Protein AF-A0A528A1R3-F1 (afdb_monomer_lite)

Radius of gyration: 22.4 Å; chains: 1; bounding box: 66×41×66 Å

Foldseek 3Di:
DDDPVNVVVVVVVVVVVVVVVLVVLVVVLVVLLVVLVVLLVVQVVCVVPPDPVVNVVSLVVLVVSLLVLLLSLLVLLVVLLVLLLVVVVVLDPDPDSVRVLVVLQVCVVPVDPPPPPRPDDDDPSNVVSVVSNVSSVVSSVSSCCSSVVRDPDPVLSVLSVVLSVLSVVLSVCVVVDRNSSVSNVVSNVSSVVCSVPSRVDPPPPVVVPPPPDDD

pLDDT: mean 75.25, std 15.98, range [37.97, 95.19]

Sequence (215 aa):
VISVPETVVFTGLAYLYMCLVFYLFFAGLILLYTVVHDLWRIGDGLKKLPHVDHQQELNEAGLTVMRGVFRCTVLGVLVAIWMKVQSSYLASSGENIVAWLVGDMSSMFQGRDDVSTGFHYRMPTHYSSLLIVISTCFVFLYGSIRLGVGGRFPAPLWKMSAVVALLVVSYLLIDAFAGFSTLLAISVLVALYGLFDPGLGRWRASELGNNQSVS

Structure (mmCIF, N/CA/C/O backbone):
data_AF-A0A528A1R3-F1
#
_entry.id   AF-A0A528A1R3-F1
#
loop_
_atom_site.group_PDB
_atom_site.id
_atom_site.type_symbol
_atom_site.label_atom_id
_atom_site.label_alt_id
_atom_site.label_comp_id
_atom_site.label_asym_id
_atom_site.label_entity_id
_atom_site.label_seq_id
_atom_site.pdbx_PDB_ins_code
_atom_site.Cartn_x
_atom_site.Cartn_y
_atom_site.Cartn_z
_atom_site.occupancy
_atom_site.B_iso_or_equiv
_atom_site.auth_seq_id
_atom_site.auth_comp_id
_atom_site.auth_asym_id
_atom_site.auth_atom_id
_atom_site.pdbx_PDB_model_num
ATOM 1 N N . VAL A 1 1 ? 12.275 4.127 -37.574 1.00 58.44 1 VAL A N 1
ATOM 2 C CA . VAL A 1 1 ? 13.007 5.259 -36.960 1.00 58.44 1 VAL A CA 1
ATOM 3 C C . VAL A 1 1 ? 11.945 6.237 -36.488 1.00 58.44 1 VAL A C 1
ATOM 5 O O . VAL A 1 1 ? 11.191 6.692 -37.334 1.00 58.44 1 VAL A O 1
ATOM 8 N N . ILE A 1 2 ? 11.773 6.429 -35.179 1.00 66.94 2 ILE A N 1
ATOM 9 C CA . ILE A 1 2 ? 10.756 7.350 -34.636 1.00 66.94 2 ILE A CA 1
ATOM 10 C C . ILE A 1 2 ? 11.294 8.772 -34.791 1.00 66.94 2 ILE A C 1
ATOM 12 O O . ILE A 1 2 ? 12.482 9.001 -34.550 1.00 66.94 2 ILE A O 1
ATOM 16 N N . SER A 1 3 ? 10.461 9.715 -35.226 1.00 84.50 3 SER A N 1
ATOM 17 C CA . SER A 1 3 ? 10.901 11.103 -35.344 1.00 84.50 3 SER A CA 1
ATOM 18 C C . SER A 1 3 ? 11.115 11.725 -33.954 1.00 84.50 3 SER A C 1
ATOM 20 O O . SER A 1 3 ? 10.454 11.382 -32.969 1.00 84.50 3 SER A O 1
ATOM 22 N N . VAL A 1 4 ? 12.068 12.654 -33.852 1.00 83.44 4 VAL A N 1
ATOM 23 C CA . VAL A 1 4 ? 12.351 13.392 -32.608 1.00 83.44 4 VAL A CA 1
ATOM 24 C C . VAL A 1 4 ? 11.081 14.008 -31.984 1.00 83.44 4 VAL A C 1
ATOM 26 O O . VAL A 1 4 ? 10.881 13.808 -30.785 1.00 83.44 4 VAL A O 1
ATOM 29 N N . PRO A 1 5 ? 10.179 14.681 -32.734 1.00 82.44 5 PRO A N 1
ATOM 30 C CA . PRO A 1 5 ? 8.955 15.235 -32.148 1.00 82.44 5 PRO A CA 1
ATOM 31 C C . PRO A 1 5 ? 7.981 14.171 -31.622 1.00 82.44 5 PRO A C 1
ATOM 33 O O . PRO A 1 5 ? 7.397 14.368 -30.559 1.00 82.44 5 PRO A O 1
ATOM 36 N N . GLU A 1 6 ? 7.839 13.023 -32.290 1.00 83.31 6 GLU A N 1
ATOM 37 C CA . GLU A 1 6 ? 6.987 11.926 -31.800 1.00 83.31 6 GLU A CA 1
ATOM 38 C C . GLU A 1 6 ? 7.496 11.364 -30.467 1.00 83.31 6 GLU A C 1
ATOM 40 O O . GLU A 1 6 ? 6.709 11.097 -29.559 1.00 83.31 6 GLU A O 1
ATOM 45 N N . THR A 1 7 ? 8.818 11.256 -30.310 1.00 84.81 7 THR A N 1
ATOM 46 C CA . THR A 1 7 ? 9.441 10.793 -29.059 1.00 84.81 7 THR A CA 1
ATOM 47 C C . THR A 1 7 ? 9.185 11.770 -27.907 1.00 84.81 7 THR A C 1
ATOM 49 O O . THR A 1 7 ? 8.892 11.348 -26.786 1.00 84.81 7 THR A O 1
ATOM 52 N N . VAL A 1 8 ? 9.240 13.079 -28.174 1.00 87.81 8 VAL A N 1
ATOM 53 C CA . VAL A 1 8 ? 8.950 14.127 -27.178 1.00 87.81 8 VAL A CA 1
ATOM 54 C C . VAL A 1 8 ? 7.487 14.080 -26.738 1.00 87.81 8 VAL A C 1
ATOM 56 O O . VAL A 1 8 ? 7.203 14.110 -25.543 1.00 87.81 8 VAL A O 1
ATOM 59 N N . VAL A 1 9 ? 6.550 13.961 -27.682 1.00 90.81 9 VAL A N 1
ATOM 60 C CA . VAL A 1 9 ? 5.117 13.886 -27.357 1.00 90.81 9 VAL A CA 1
ATOM 61 C C . VAL A 1 9 ? 4.805 12.616 -26.566 1.00 90.81 9 VAL A C 1
ATOM 63 O O . VAL A 1 9 ? 4.118 12.681 -25.547 1.00 90.81 9 VAL A O 1
ATOM 66 N N . PHE A 1 10 ? 5.347 11.471 -26.984 1.00 88.06 10 PHE A N 1
ATOM 67 C CA . PHE A 1 10 ? 5.128 10.194 -26.306 1.00 88.06 10 PHE A CA 1
ATOM 68 C C . PHE A 1 10 ? 5.657 10.202 -24.865 1.00 88.06 10 PHE A C 1
ATOM 70 O O . PHE A 1 10 ? 4.937 9.844 -23.932 1.00 88.06 10 PHE A O 1
ATOM 77 N N . THR A 1 11 ? 6.896 10.660 -24.663 1.00 87.50 11 THR A N 1
ATOM 78 C CA . THR A 1 11 ? 7.493 10.766 -23.321 1.00 87.50 11 THR A CA 1
ATOM 79 C C . THR A 1 11 ? 6.749 11.779 -22.452 1.00 87.50 11 THR A C 1
ATOM 81 O O . THR A 1 11 ? 6.455 11.483 -21.295 1.00 87.50 11 THR A O 1
ATOM 84 N N . GLY A 1 12 ? 6.357 12.931 -23.008 1.00 88.31 12 GLY A N 1
ATOM 85 C CA . GLY A 1 12 ? 5.548 13.931 -22.309 1.00 88.31 12 GLY A CA 1
ATOM 86 C C . GLY A 1 12 ? 4.210 13.374 -21.816 1.00 88.31 12 GLY A C 1
ATOM 87 O O . GLY A 1 12 ? 3.872 13.533 -20.642 1.00 88.31 12 GLY A O 1
ATOM 88 N N . LEU A 1 13 ? 3.477 12.654 -22.671 1.00 90.00 13 LEU A N 1
ATOM 89 C CA . LEU A 1 13 ? 2.221 12.000 -22.292 1.00 90.00 13 LEU A CA 1
ATOM 90 C C . LEU A 1 13 ? 2.425 10.927 -21.217 1.00 90.00 13 LEU A C 1
ATOM 92 O O . LEU A 1 13 ? 1.637 10.857 -20.273 1.00 90.00 13 LEU A O 1
ATOM 96 N N . ALA A 1 14 ? 3.496 10.135 -21.310 1.00 86.50 14 ALA A N 1
ATOM 97 C CA . ALA A 1 14 ? 3.824 9.136 -20.298 1.00 86.50 14 ALA A CA 1
ATOM 98 C C . ALA A 1 14 ? 4.082 9.779 -18.923 1.00 86.50 14 ALA A C 1
ATOM 100 O O . ALA A 1 14 ? 3.536 9.322 -17.918 1.00 86.50 14 ALA A O 1
ATOM 101 N N . TYR A 1 15 ? 4.850 10.872 -18.862 1.00 86.38 15 TYR A N 1
ATOM 102 C CA . TYR A 1 15 ? 5.105 11.578 -17.602 1.00 86.38 15 TYR A CA 1
ATOM 103 C C . TYR A 1 15 ? 3.864 12.283 -17.045 1.00 86.38 15 TYR A C 1
ATOM 105 O O . TYR A 1 15 ? 3.657 12.256 -15.832 1.00 86.38 15 TYR A O 1
ATOM 113 N N . LEU A 1 16 ? 3.015 12.871 -17.896 1.00 89.75 16 LEU A N 1
ATOM 114 C CA . LEU A 1 16 ? 1.743 13.461 -17.464 1.00 89.75 16 LEU A CA 1
ATOM 115 C C . LEU A 1 16 ? 0.804 12.410 -16.871 1.00 89.75 16 LEU A C 1
ATOM 117 O O . LEU A 1 16 ? 0.226 12.637 -15.808 1.00 89.75 16 LEU A O 1
ATOM 121 N N . TYR A 1 17 ? 0.698 11.248 -17.519 1.00 89.00 17 TYR A N 1
ATOM 122 C CA . TYR A 1 17 ? -0.065 10.117 -17.001 1.00 89.00 17 TYR A CA 1
ATOM 123 C C . TYR A 1 17 ? 0.456 9.678 -15.628 1.00 89.00 17 TYR A C 1
ATOM 125 O O . TYR A 1 17 ? -0.322 9.587 -14.679 1.00 89.00 17 TYR A O 1
ATOM 133 N N . MET A 1 18 ? 1.771 9.480 -15.490 1.00 86.88 18 MET A N 1
ATOM 134 C CA . MET A 1 18 ? 2.373 9.113 -14.205 1.00 86.88 18 MET A CA 1
ATOM 135 C C . MET A 1 18 ? 2.083 10.171 -13.137 1.00 86.88 18 MET A C 1
ATOM 137 O O . MET A 1 18 ? 1.627 9.826 -12.051 1.00 86.88 18 MET A O 1
ATOM 141 N N . CYS A 1 19 ? 2.271 11.455 -13.451 1.00 88.06 19 CYS A N 1
ATOM 142 C CA . CYS A 1 19 ? 1.993 12.562 -12.537 1.00 88.06 19 CYS A CA 1
ATOM 143 C C . CYS A 1 19 ? 0.539 12.548 -12.039 1.00 88.06 19 CYS A C 1
ATOM 145 O O . CYS A 1 19 ? 0.297 12.622 -10.834 1.00 88.06 19 CYS A O 1
ATOM 147 N N . LEU A 1 20 ? -0.424 12.376 -12.947 1.00 91.56 20 LEU A N 1
ATOM 148 C CA . LEU A 1 20 ? -1.845 12.305 -12.612 1.00 91.56 20 LEU A CA 1
ATOM 149 C C . LEU A 1 20 ? -2.159 11.096 -11.722 1.00 91.56 20 LEU A C 1
ATOM 151 O O . LEU A 1 20 ? -2.865 11.237 -10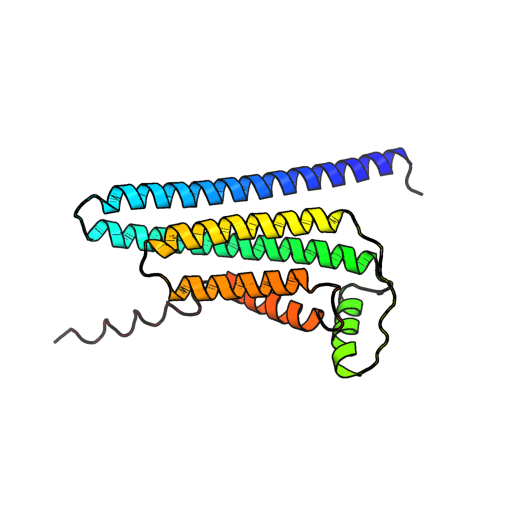.725 1.00 91.56 20 LEU A O 1
ATOM 155 N N . VAL A 1 21 ? -1.613 9.920 -12.039 1.00 89.94 21 VAL A N 1
ATOM 156 C CA . VAL A 1 21 ? -1.810 8.703 -11.236 1.00 89.94 21 VAL A CA 1
ATOM 157 C C . VAL A 1 21 ? -1.230 8.870 -9.831 1.00 89.94 21 VAL A C 1
ATOM 159 O O . VAL A 1 21 ? -1.913 8.565 -8.854 1.00 89.94 21 VAL A O 1
ATOM 162 N N . PHE A 1 22 ? -0.012 9.404 -9.706 1.00 87.88 22 PHE A N 1
ATOM 163 C CA . PHE A 1 22 ? 0.588 9.710 -8.406 1.00 87.88 22 PHE A CA 1
ATOM 164 C C . PHE A 1 22 ? -0.255 10.714 -7.620 1.00 87.88 22 PHE A C 1
ATOM 166 O O . PHE A 1 22 ? -0.505 10.507 -6.434 1.00 87.88 22 PHE A O 1
ATOM 173 N N . TYR A 1 23 ? -0.737 11.773 -8.270 1.00 91.12 23 TYR A N 1
ATOM 174 C CA . TYR A 1 23 ? -1.607 12.757 -7.637 1.00 91.12 23 TYR A CA 1
ATOM 175 C C . TYR A 1 23 ? -2.891 12.118 -7.093 1.00 91.12 23 TYR A C 1
ATOM 177 O O . TYR A 1 23 ? -3.203 12.291 -5.916 1.00 91.12 23 TYR A O 1
ATOM 185 N N . LEU A 1 24 ? -3.603 11.334 -7.911 1.00 92.94 24 LEU A N 1
ATOM 186 C CA . LEU A 1 24 ? -4.821 10.635 -7.486 1.00 92.94 24 LEU A CA 1
ATOM 187 C C . LEU A 1 24 ? -4.547 9.652 -6.346 1.00 92.94 24 LEU A C 1
ATOM 189 O O . LEU A 1 24 ? -5.346 9.547 -5.417 1.00 92.94 24 LEU A O 1
ATOM 193 N N . PHE A 1 25 ? -3.407 8.966 -6.390 1.00 92.19 25 PHE A N 1
ATOM 194 C CA . PHE A 1 25 ? -2.984 8.062 -5.332 1.00 92.19 25 PHE A CA 1
ATOM 195 C C . PHE A 1 25 ? -2.802 8.795 -3.995 1.00 92.19 25 PHE A C 1
ATOM 197 O O . PHE A 1 25 ? -3.400 8.409 -2.990 1.00 92.19 25 PHE A O 1
ATOM 204 N N . PHE A 1 26 ? -2.038 9.892 -3.980 1.00 91.81 26 PHE A N 1
ATOM 205 C CA . PHE A 1 26 ? -1.844 10.699 -2.773 1.00 91.81 26 PHE A CA 1
ATOM 206 C C . PHE A 1 26 ? -3.135 11.370 -2.300 1.00 91.81 26 PHE A C 1
ATOM 208 O O . PHE A 1 26 ? -3.400 11.388 -1.099 1.00 91.81 26 PHE A O 1
ATOM 215 N N . ALA A 1 27 ? -3.972 11.864 -3.214 1.00 95.19 27 ALA A N 1
ATOM 216 C CA . ALA A 1 27 ? -5.290 12.393 -2.878 1.00 95.19 27 ALA A CA 1
ATOM 217 C C . ALA A 1 27 ? -6.165 11.325 -2.197 1.00 95.19 27 ALA A C 1
ATOM 219 O O . ALA A 1 27 ? -6.796 11.603 -1.177 1.00 95.19 27 ALA A O 1
ATOM 220 N N . GLY A 1 28 ? -6.137 10.084 -2.694 1.00 93.38 28 GLY A N 1
ATOM 221 C CA . GLY A 1 28 ? -6.807 8.942 -2.071 1.00 93.38 28 GLY A CA 1
ATOM 222 C C . GLY A 1 28 ? -6.282 8.632 -0.666 1.00 93.38 28 GLY A C 1
ATOM 223 O O . GLY A 1 28 ? -7.076 8.411 0.248 1.00 93.38 28 GLY A O 1
ATOM 224 N N . LEU A 1 29 ? -4.962 8.688 -0.455 1.00 92.88 29 LEU A N 1
ATOM 225 C CA . LEU A 1 29 ? -4.359 8.518 0.873 1.00 92.88 29 LEU A CA 1
ATOM 226 C C . LEU A 1 29 ? -4.763 9.629 1.852 1.00 92.88 29 LEU A C 1
ATOM 228 O O . LEU A 1 29 ? -5.045 9.342 3.015 1.00 92.88 29 LEU A O 1
ATOM 232 N N . ILE A 1 30 ? -4.827 10.881 1.393 1.00 93.81 30 ILE A N 1
ATOM 233 C CA . ILE A 1 30 ? -5.277 12.025 2.203 1.00 93.81 30 ILE A CA 1
ATOM 234 C C . ILE A 1 30 ? -6.757 11.876 2.571 1.00 93.81 30 ILE A C 1
ATOM 236 O O . ILE A 1 30 ? -7.132 12.119 3.721 1.00 93.81 30 ILE A O 1
ATOM 240 N N . LEU A 1 31 ? -7.595 11.438 1.628 1.00 93.75 31 LEU A N 1
ATOM 241 C CA . LEU A 1 31 ? -9.005 11.149 1.884 1.00 93.75 31 LEU A CA 1
ATOM 242 C C . LEU A 1 31 ? -9.137 10.057 2.948 1.00 93.75 31 LEU A C 1
ATOM 244 O O . LEU A 1 31 ? -9.856 10.232 3.927 1.00 93.75 31 LEU A O 1
ATOM 248 N N . LEU A 1 32 ? -8.390 8.964 2.801 1.00 92.94 32 LEU A N 1
ATOM 249 C CA . LEU A 1 32 ? -8.397 7.849 3.742 1.00 92.94 32 LEU A CA 1
ATOM 250 C C . LEU A 1 32 ? -7.933 8.269 5.146 1.00 92.94 32 LEU A C 1
ATOM 252 O O . LEU A 1 32 ? -8.570 7.918 6.138 1.00 92.94 32 LEU A O 1
ATOM 256 N N . TYR A 1 33 ? -6.868 9.072 5.229 1.00 93.00 33 TYR A N 1
ATOM 257 C CA . TYR A 1 33 ? -6.414 9.685 6.478 1.00 93.00 33 TYR A CA 1
ATOM 258 C C . TYR A 1 33 ? -7.508 10.549 7.113 1.00 93.00 33 TYR A C 1
ATOM 260 O O . TYR A 1 33 ? -7.763 10.436 8.310 1.00 93.00 33 TYR A O 1
ATOM 268 N N . THR A 1 34 ? -8.180 11.379 6.313 1.00 93.50 34 THR A N 1
ATOM 269 C CA . THR A 1 34 ? -9.259 12.259 6.782 1.00 93.50 34 THR A CA 1
ATOM 270 C C . THR A 1 34 ? -10.432 11.455 7.331 1.00 93.50 34 THR A C 1
ATOM 272 O O . THR A 1 34 ? -10.906 11.760 8.419 1.00 93.50 34 THR A O 1
ATOM 275 N N . VAL A 1 35 ? -10.854 10.390 6.642 1.00 92.25 35 VAL A N 1
ATOM 276 C CA . VAL A 1 35 ? -11.934 9.498 7.102 1.00 92.25 35 VAL A CA 1
ATOM 277 C C . VAL A 1 35 ? -11.578 8.843 8.436 1.00 92.25 35 VAL A C 1
ATOM 279 O O . VAL A 1 35 ? -12.383 8.841 9.364 1.00 92.25 35 VAL A O 1
ATOM 282 N N . VAL A 1 36 ? -10.357 8.317 8.563 1.00 90.75 36 VAL A N 1
ATOM 283 C CA . VAL A 1 36 ? -9.865 7.725 9.816 1.00 90.75 36 VAL A CA 1
ATOM 284 C C . VAL A 1 36 ? -9.835 8.762 10.940 1.00 90.75 36 VAL A C 1
ATOM 286 O O . VAL A 1 36 ? -10.254 8.475 12.062 1.00 90.75 36 VAL A O 1
ATOM 289 N N . HIS A 1 37 ? -9.335 9.962 10.648 1.00 91.25 37 HIS A N 1
ATOM 290 C CA . HIS A 1 37 ? -9.249 11.056 11.606 1.00 91.25 37 HIS A CA 1
ATOM 291 C C . HIS A 1 37 ? -10.637 11.506 12.079 1.00 91.25 37 HIS A C 1
ATOM 293 O O . HIS A 1 37 ? -10.841 11.715 13.275 1.00 91.25 37 HIS A O 1
ATOM 299 N N . ASP A 1 38 ? -11.588 11.657 11.159 1.00 90.69 38 ASP A N 1
ATOM 300 C CA . ASP A 1 38 ? -12.954 12.071 11.469 1.00 90.69 38 ASP A CA 1
ATOM 301 C C . ASP A 1 38 ? -13.679 11.020 12.317 1.00 90.69 38 ASP A C 1
ATOM 303 O O . ASP A 1 38 ? -14.214 11.341 13.378 1.00 90.69 38 ASP A O 1
ATOM 307 N N . LEU A 1 39 ? -13.572 9.740 11.947 1.00 86.81 39 LEU A N 1
ATOM 308 C CA . LEU A 1 39 ? -14.160 8.643 12.718 1.00 86.81 39 LEU A CA 1
ATOM 309 C C . LEU A 1 39 ? -13.568 8.546 14.132 1.00 86.81 39 LEU A C 1
ATOM 311 O O . LEU A 1 39 ? -14.294 8.331 15.103 1.00 86.81 39 LEU A O 1
ATOM 315 N N . TRP A 1 40 ? -12.258 8.762 14.272 1.00 87.31 40 TRP A N 1
ATOM 316 C CA . TRP A 1 40 ? -11.617 8.849 15.583 1.00 87.31 40 TRP A CA 1
ATOM 317 C C . TRP A 1 40 ? -12.136 10.039 16.404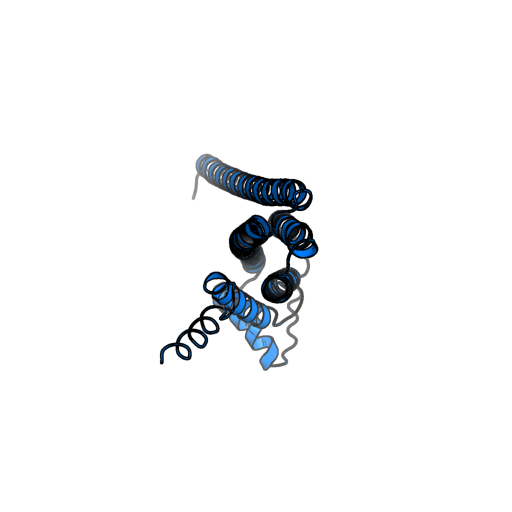 1.00 87.31 40 TRP A C 1
ATOM 319 O O . TRP A 1 40 ? -12.433 9.880 17.588 1.00 87.31 40 TRP A O 1
ATOM 329 N N . ARG A 1 41 ? -12.294 11.216 15.784 1.00 87.62 41 ARG A N 1
ATOM 330 C CA . ARG A 1 41 ? -12.806 12.427 16.445 1.00 87.62 41 ARG A CA 1
ATOM 331 C C . ARG A 1 41 ? -14.251 12.259 16.919 1.00 87.62 41 ARG A C 1
ATOM 333 O O . ARG A 1 41 ? -14.570 12.663 18.037 1.00 87.62 41 ARG A O 1
ATOM 340 N N . ILE A 1 42 ? -15.105 11.647 16.100 1.00 85.56 42 ILE A N 1
ATOM 341 C CA . ILE A 1 42 ? -16.488 11.302 16.457 1.00 85.56 42 ILE A CA 1
ATOM 342 C C . ILE A 1 42 ? -16.492 10.323 17.639 1.00 85.56 42 ILE A C 1
ATOM 344 O O . ILE A 1 42 ? -17.202 10.539 18.623 1.00 85.56 42 ILE A O 1
ATOM 348 N N . GLY A 1 43 ? -15.635 9.298 17.591 1.00 81.19 43 GLY A N 1
ATOM 349 C CA . GLY A 1 43 ? -15.482 8.333 18.678 1.00 81.19 43 GLY A CA 1
ATOM 350 C C . GLY A 1 43 ? -15.029 8.954 20.004 1.00 81.19 43 GLY A C 1
ATOM 351 O O . GLY A 1 43 ? -15.551 8.584 21.055 1.00 81.19 43 GLY A O 1
ATOM 352 N N . ASP A 1 44 ? -14.107 9.921 19.982 1.00 81.69 44 ASP A N 1
ATOM 353 C CA . ASP A 1 44 ? -13.685 10.651 21.190 1.00 81.69 44 ASP A CA 1
ATOM 354 C C . ASP A 1 44 ? -14.819 11.495 21.791 1.00 81.69 44 ASP A C 1
ATOM 356 O O . ASP A 1 44 ? -14.979 11.555 23.011 1.00 81.69 44 ASP A O 1
ATOM 360 N N . GLY A 1 45 ? -15.639 12.119 20.939 1.00 79.88 45 GLY A N 1
ATOM 361 C CA . GLY A 1 45 ? -16.821 12.867 21.370 1.00 79.88 45 GLY A CA 1
ATOM 362 C C . GLY A 1 45 ? -17.862 11.979 22.055 1.00 79.88 45 GLY A C 1
ATOM 363 O O . GLY A 1 45 ? -18.393 12.348 23.101 1.00 79.88 45 GLY A O 1
ATOM 364 N N . LEU A 1 46 ? -18.104 10.786 21.506 1.00 75.25 46 LEU A N 1
ATOM 365 C CA . LEU A 1 46 ? -19.094 9.831 22.015 1.00 75.25 46 LEU A CA 1
ATOM 366 C C . LEU A 1 46 ? -18.651 9.110 23.291 1.00 75.25 46 LEU A C 1
ATOM 368 O O . LEU A 1 46 ? -19.486 8.859 24.152 1.00 75.25 46 LEU A O 1
ATOM 372 N N . LYS A 1 47 ? -17.347 8.864 23.484 1.00 70.81 47 LYS A N 1
ATOM 373 C CA . LYS A 1 47 ? -16.810 8.299 24.741 1.00 70.81 47 LYS A CA 1
ATOM 374 C C . LYS A 1 47 ? -17.089 9.152 25.980 1.00 70.81 47 LYS A C 1
ATOM 376 O O . LYS A 1 47 ? -17.032 8.642 27.094 1.00 70.81 47 LYS A O 1
ATOM 381 N N . LYS A 1 48 ? -17.365 10.445 25.801 1.00 71.88 48 LYS A N 1
ATOM 382 C CA . LYS A 1 48 ? -17.718 11.365 26.893 1.00 71.88 48 LYS A CA 1
ATOM 383 C C . LYS A 1 48 ? -19.189 11.239 27.304 1.00 71.88 48 LYS A C 1
ATOM 385 O O . LYS A 1 48 ? -19.569 11.816 28.320 1.00 71.88 48 LYS A O 1
ATOM 390 N N . LEU A 1 49 ? -20.003 10.498 26.546 1.00 68.25 49 LEU A N 1
ATOM 391 C CA . LEU A 1 49 ? -21.428 10.305 26.797 1.00 68.25 49 LEU A CA 1
ATOM 392 C C . LEU A 1 49 ? -21.700 8.894 27.373 1.00 68.25 49 LEU A C 1
ATOM 394 O O . LEU A 1 49 ? -21.117 7.928 26.887 1.00 68.25 49 LEU A O 1
ATOM 398 N N . PRO A 1 50 ? -22.590 8.713 28.371 1.00 58.66 50 PRO A N 1
ATOM 399 C CA . PRO A 1 50 ? -22.720 7.446 29.112 1.00 58.66 50 PRO A CA 1
ATOM 400 C C . PRO A 1 50 ? -23.452 6.298 28.384 1.00 58.66 50 PRO A C 1
ATOM 402 O O . PRO A 1 50 ? -23.877 5.343 29.036 1.00 58.66 50 PRO A O 1
ATOM 405 N N . HIS A 1 51 ? -23.678 6.371 27.068 1.00 60.44 51 HIS A N 1
ATOM 406 C CA . HIS A 1 51 ? -24.520 5.400 26.358 1.00 60.44 51 HIS A CA 1
ATOM 407 C C . HIS A 1 51 ? -23.721 4.270 25.699 1.00 60.44 51 HIS A C 1
ATOM 409 O O . HIS A 1 51 ? -22.975 4.467 24.744 1.00 60.44 51 HIS A O 1
ATOM 415 N N . VAL A 1 52 ? -23.939 3.060 26.224 1.00 63.25 52 VAL A N 1
ATOM 416 C CA . VAL A 1 52 ? -23.234 1.814 25.885 1.00 63.25 52 VAL A CA 1
ATOM 417 C C . VAL A 1 52 ? -23.516 1.334 24.451 1.00 63.25 52 VAL A C 1
ATOM 419 O O . VAL A 1 52 ? -22.635 0.728 23.846 1.00 63.25 52 VAL A O 1
ATOM 422 N N . ASP A 1 53 ? -24.677 1.661 23.872 1.00 67.62 53 ASP A N 1
ATOM 423 C CA . ASP A 1 53 ? -25.076 1.172 22.538 1.00 67.62 53 ASP A CA 1
ATOM 424 C C . ASP A 1 53 ? -24.260 1.788 21.389 1.00 67.62 53 ASP A C 1
ATOM 426 O O . ASP A 1 53 ? -23.831 1.094 20.469 1.00 67.62 53 ASP A O 1
ATOM 430 N N . HIS A 1 54 ? -23.948 3.087 21.455 1.00 70.88 54 HIS A N 1
ATOM 431 C CA . HIS A 1 54 ? -23.238 3.771 20.362 1.00 70.88 54 HIS A CA 1
ATOM 432 C C . HIS A 1 54 ? -21.778 3.317 20.231 1.00 70.88 54 HIS A C 1
ATOM 434 O O . HIS A 1 54 ? -21.164 3.440 19.171 1.00 70.88 54 HIS A O 1
ATOM 440 N N . GLN A 1 55 ? -21.200 2.764 21.298 1.00 72.44 55 GLN A N 1
ATOM 441 C CA . GLN A 1 55 ? -19.810 2.331 21.287 1.00 72.44 55 GLN A CA 1
ATOM 442 C C . GLN A 1 55 ? -19.604 1.058 20.457 1.00 72.44 55 GLN A C 1
ATOM 444 O O . GLN A 1 55 ? -18.527 0.889 19.885 1.00 72.44 55 GLN A O 1
ATOM 449 N N . GLN A 1 56 ? -20.610 0.181 20.354 1.00 74.31 56 GLN A N 1
ATOM 450 C CA . GLN A 1 56 ? -20.519 -1.024 19.529 1.00 74.31 56 GLN A CA 1
ATOM 451 C C . GLN A 1 56 ? -20.579 -0.691 18.032 1.00 74.31 56 GLN A C 1
ATOM 453 O O . GLN A 1 56 ? -19.721 -1.158 17.280 1.00 74.31 56 GLN A O 1
ATOM 458 N N . GLU A 1 57 ? -21.507 0.171 17.610 1.00 77.25 57 GLU A N 1
ATOM 459 C CA . GLU A 1 57 ? -21.633 0.592 16.207 1.00 77.25 57 GLU A CA 1
ATOM 460 C C . GLU A 1 57 ? -20.382 1.330 15.709 1.00 77.25 57 GLU A C 1
ATOM 462 O O . GLU A 1 57 ? -19.862 1.038 14.632 1.00 77.25 57 GLU A O 1
ATOM 467 N N . LEU A 1 58 ? -19.821 2.229 16.527 1.00 77.69 58 LEU A N 1
ATOM 468 C CA . LEU A 1 58 ? -18.569 2.925 16.205 1.00 77.69 58 LEU A CA 1
ATOM 469 C C . LEU A 1 58 ? -17.386 1.968 16.059 1.00 77.69 58 LEU A C 1
ATOM 471 O O . LEU A 1 58 ? -16.512 2.162 15.212 1.00 77.69 58 LEU A O 1
ATOM 475 N N . ASN A 1 59 ? -17.344 0.933 16.896 1.00 78.19 59 ASN A N 1
ATOM 476 C CA . ASN A 1 59 ? -16.315 -0.092 16.852 1.00 78.19 59 ASN A CA 1
ATOM 477 C C . ASN A 1 59 ? -16.441 -0.858 15.514 1.00 78.19 59 ASN A C 1
ATOM 479 O O . ASN A 1 59 ? -15.460 -0.987 14.777 1.00 78.19 59 ASN A O 1
ATOM 483 N N . GLU A 1 60 ? -17.642 -1.302 15.134 1.00 81.06 60 GLU A N 1
ATOM 484 C CA . GLU A 1 60 ? -17.893 -1.985 13.853 1.00 81.06 60 GLU A CA 1
ATOM 485 C C . GLU A 1 60 ? -17.579 -1.112 12.626 1.00 81.06 60 GLU A C 1
ATOM 487 O O . GLU A 1 60 ? -16.929 -1.577 11.678 1.00 81.06 60 GLU A O 1
ATOM 492 N N . ALA A 1 61 ? -17.951 0.170 12.669 1.00 83.19 61 ALA A N 1
ATOM 493 C CA . ALA A 1 61 ? -17.611 1.146 11.640 1.00 83.19 61 ALA A CA 1
ATOM 494 C C . ALA A 1 61 ? -16.088 1.333 11.525 1.00 83.19 61 ALA A C 1
ATOM 496 O O . ALA A 1 61 ? -15.533 1.265 10.426 1.00 83.19 61 ALA A O 1
ATOM 497 N N . GLY A 1 62 ? -15.386 1.464 12.656 1.00 83.69 62 GLY A N 1
ATOM 498 C CA . GLY A 1 62 ? -13.928 1.580 12.700 1.00 83.69 62 GLY A CA 1
ATOM 499 C C . GLY A 1 62 ? -13.210 0.360 12.122 1.00 83.69 62 GLY A C 1
ATOM 500 O O . GLY A 1 62 ? -12.250 0.511 11.366 1.00 83.69 62 GLY A O 1
ATOM 501 N N . LEU A 1 63 ? -13.700 -0.854 12.393 1.00 82.88 63 LEU A N 1
ATOM 502 C CA . LEU A 1 63 ? -13.150 -2.076 11.798 1.00 82.88 63 LEU A CA 1
ATOM 503 C C . LEU A 1 63 ? -13.384 -2.130 10.282 1.00 82.88 63 LEU A C 1
ATOM 505 O O . LEU A 1 63 ? -12.504 -2.567 9.541 1.00 82.88 63 LEU A O 1
ATOM 509 N N . THR A 1 64 ? -14.548 -1.683 9.812 1.00 84.38 64 THR A N 1
ATOM 510 C CA . THR A 1 64 ? -14.877 -1.629 8.379 1.00 84.38 64 THR A CA 1
ATOM 511 C C . THR A 1 64 ? -13.974 -0.643 7.644 1.00 84.38 64 THR A C 1
ATOM 513 O O . THR A 1 64 ? -13.389 -0.998 6.617 1.00 84.38 64 THR A O 1
ATOM 516 N N . VAL A 1 65 ? -13.769 0.548 8.215 1.00 88.19 65 VAL A N 1
ATOM 517 C CA . VAL A 1 65 ? -12.813 1.532 7.694 1.00 88.19 65 VAL A CA 1
ATOM 518 C C . VAL A 1 65 ? -11.399 0.957 7.702 1.00 88.19 65 VAL A C 1
ATOM 520 O O . VAL A 1 65 ? -10.737 0.994 6.670 1.00 88.19 65 VAL A O 1
ATOM 523 N N . MET A 1 66 ? -10.951 0.330 8.795 1.00 88.44 66 MET A N 1
ATOM 524 C CA . MET A 1 66 ? -9.617 -0.281 8.863 1.00 88.44 66 MET A CA 1
ATOM 525 C C . MET A 1 66 ? -9.407 -1.407 7.850 1.00 88.44 66 MET A C 1
ATOM 527 O O . MET A 1 66 ? -8.315 -1.524 7.299 1.00 88.44 66 MET A O 1
ATOM 531 N N . ARG A 1 67 ? -10.433 -2.208 7.537 1.00 84.81 67 ARG A N 1
ATOM 532 C CA . ARG A 1 67 ? -10.361 -3.187 6.438 1.00 84.81 67 ARG A CA 1
ATOM 533 C C . ARG A 1 67 ? -10.189 -2.495 5.089 1.00 84.81 67 ARG A C 1
ATOM 535 O O . ARG A 1 67 ? -9.387 -2.952 4.282 1.00 84.81 67 ARG A O 1
ATOM 542 N N . GLY A 1 68 ? -10.911 -1.401 4.845 1.00 87.00 68 GLY A N 1
ATOM 543 C CA . GLY A 1 68 ? -10.734 -0.578 3.647 1.00 87.00 68 GLY A CA 1
ATOM 544 C C . GLY A 1 68 ? -9.315 -0.012 3.543 1.00 87.00 68 GLY A C 1
ATOM 545 O O . GLY A 1 68 ? -8.667 -0.172 2.509 1.00 87.00 68 GLY A O 1
ATOM 546 N N . VAL A 1 69 ? -8.806 0.554 4.644 1.00 90.62 69 VAL A N 1
ATOM 547 C CA . VAL A 1 69 ? -7.432 1.064 4.759 1.00 90.62 69 VAL A CA 1
ATOM 548 C C . VAL A 1 69 ? -6.430 -0.041 4.451 1.00 90.62 69 VAL A C 1
ATOM 550 O O . VAL A 1 69 ? -5.573 0.141 3.599 1.00 90.62 69 VAL A O 1
ATOM 553 N N . PHE A 1 70 ? -6.579 -1.212 5.073 1.00 88.50 70 PHE A N 1
ATOM 554 C CA . PHE A 1 70 ? -5.714 -2.365 4.844 1.00 88.50 70 PHE A CA 1
ATOM 555 C C . PHE A 1 70 ? -5.686 -2.792 3.371 1.00 88.50 70 PHE A C 1
ATOM 557 O O . PHE A 1 70 ? -4.606 -2.951 2.807 1.00 88.50 70 PHE A O 1
ATOM 564 N N . ARG A 1 71 ? -6.849 -2.929 2.719 1.00 88.56 71 ARG A N 1
ATOM 565 C CA . ARG A 1 71 ? -6.920 -3.290 1.291 1.00 88.56 71 ARG A CA 1
ATOM 566 C C . ARG A 1 71 ? -6.228 -2.238 0.420 1.00 88.56 71 ARG A C 1
ATOM 568 O O . ARG A 1 71 ? -5.492 -2.599 -0.492 1.00 88.56 71 ARG A O 1
ATOM 575 N N . CYS A 1 72 ? -6.408 -0.954 0.731 1.00 89.25 72 CYS A N 1
ATOM 576 C CA . CYS A 1 72 ? -5.731 0.143 0.039 1.00 89.25 72 CYS A CA 1
ATOM 577 C C . CYS A 1 72 ? -4.206 0.103 0.245 1.00 89.25 72 CYS A C 1
ATOM 579 O O . CYS A 1 72 ? -3.457 0.225 -0.722 1.00 89.25 72 CYS A O 1
ATOM 581 N N . THR A 1 73 ? -3.738 -0.146 1.470 1.00 90.75 73 THR A N 1
ATOM 582 C CA . THR A 1 73 ? -2.311 -0.288 1.795 1.00 90.75 73 THR A CA 1
ATOM 583 C C . THR A 1 73 ? -1.687 -1.478 1.079 1.00 90.75 73 THR A C 1
ATOM 585 O O . THR A 1 73 ? -0.635 -1.323 0.470 1.00 90.75 73 THR A O 1
ATOM 588 N N . VAL A 1 74 ? -2.342 -2.643 1.086 1.00 89.81 74 VAL A N 1
ATOM 589 C CA . VAL A 1 74 ? -1.874 -3.828 0.353 1.00 89.81 74 VAL A CA 1
ATOM 590 C C . VAL A 1 74 ? -1.745 -3.521 -1.137 1.00 89.81 74 VAL A C 1
ATOM 592 O O . VAL A 1 74 ? -0.688 -3.763 -1.711 1.00 89.81 74 VAL A O 1
ATOM 595 N N . LEU A 1 75 ? -2.773 -2.930 -1.755 1.00 89.81 75 LEU A N 1
ATOM 596 C CA . LEU A 1 75 ? -2.724 -2.550 -3.169 1.00 89.81 75 LEU A CA 1
ATOM 597 C C . LEU A 1 75 ? -1.609 -1.534 -3.454 1.00 89.81 75 LEU A C 1
ATOM 599 O O . LEU A 1 75 ? -0.869 -1.703 -4.417 1.00 89.81 75 LEU A O 1
ATOM 603 N N . GLY A 1 76 ? -1.440 -0.518 -2.605 1.00 90.69 76 GLY A N 1
ATOM 604 C CA . GLY A 1 76 ? -0.383 0.480 -2.760 1.00 90.69 76 GLY A CA 1
ATOM 605 C C . GLY A 1 76 ? 1.026 -0.110 -2.644 1.00 90.69 76 GLY A C 1
ATOM 606 O O . GLY A 1 76 ? 1.890 0.197 -3.464 1.00 90.69 76 GLY A O 1
ATOM 607 N N . VAL A 1 77 ? 1.256 -1.012 -1.685 1.00 90.50 77 VAL A N 1
ATOM 608 C CA . VAL A 1 77 ? 2.549 -1.698 -1.540 1.00 90.50 77 VAL A CA 1
ATOM 609 C C . VAL A 1 77 ? 2.793 -2.671 -2.699 1.00 90.50 77 VAL A C 1
ATOM 611 O O . VAL A 1 77 ? 3.910 -2.723 -3.204 1.00 90.50 77 VAL A O 1
ATOM 614 N N . LEU A 1 78 ? 1.769 -3.378 -3.192 1.00 88.50 78 LEU A N 1
ATOM 615 C CA . LEU A 1 78 ? 1.882 -4.221 -4.392 1.00 88.50 78 LEU A CA 1
ATOM 616 C C . LEU A 1 78 ? 2.235 -3.401 -5.642 1.00 88.50 78 LEU A C 1
ATOM 618 O O . LEU A 1 78 ? 3.086 -3.822 -6.422 1.00 88.50 78 LEU A O 1
ATOM 622 N N . VAL A 1 79 ? 1.644 -2.213 -5.813 1.00 89.06 79 VAL A N 1
ATOM 623 C CA . VAL A 1 79 ? 2.013 -1.282 -6.894 1.00 89.06 79 VAL A CA 1
ATOM 624 C C . VAL A 1 79 ? 3.474 -0.850 -6.758 1.00 89.06 79 VAL A C 1
ATOM 626 O O . VAL A 1 79 ? 4.212 -0.886 -7.739 1.00 89.06 79 VAL A O 1
ATOM 629 N N . ALA A 1 80 ? 3.932 -0.500 -5.554 1.00 88.88 80 ALA A N 1
ATOM 630 C CA . ALA A 1 80 ? 5.330 -0.134 -5.330 1.00 88.88 80 ALA A CA 1
ATOM 631 C C . ALA A 1 80 ? 6.303 -1.297 -5.585 1.00 88.88 80 ALA A C 1
ATOM 633 O O . ALA A 1 80 ? 7.366 -1.088 -6.171 1.00 88.88 80 ALA A O 1
ATOM 634 N N . ILE A 1 81 ? 5.931 -2.520 -5.191 1.00 85.88 81 ILE A N 1
ATOM 635 C CA . ILE A 1 81 ? 6.663 -3.747 -5.524 1.00 85.88 81 ILE A CA 1
ATOM 636 C C . ILE A 1 81 ? 6.754 -3.891 -7.041 1.00 85.88 81 ILE A C 1
ATOM 638 O O . ILE A 1 81 ? 7.856 -4.040 -7.558 1.00 85.88 81 ILE A O 1
ATOM 642 N N . TRP A 1 82 ? 5.636 -3.781 -7.762 1.00 85.50 82 TRP A N 1
ATOM 643 C CA . TRP A 1 82 ? 5.623 -3.878 -9.222 1.00 85.50 82 TRP A CA 1
ATOM 644 C C . TRP A 1 82 ? 6.544 -2.841 -9.872 1.00 85.50 82 TRP A C 1
ATOM 646 O O . TRP A 1 82 ? 7.370 -3.184 -10.714 1.00 85.50 82 TRP A O 1
ATOM 656 N N . MET A 1 83 ? 6.474 -1.585 -9.420 1.00 84.50 83 MET A N 1
ATOM 657 C CA . MET A 1 83 ? 7.355 -0.512 -9.887 1.00 84.50 83 MET A CA 1
ATOM 658 C C . MET A 1 83 ? 8.838 -0.823 -9.646 1.00 84.50 83 MET A C 1
ATOM 660 O O . MET A 1 83 ? 9.669 -0.579 -10.524 1.00 84.50 83 MET A O 1
ATOM 664 N N . LYS A 1 84 ? 9.182 -1.361 -8.469 1.00 83.56 84 LYS A N 1
ATOM 665 C CA . LYS A 1 84 ? 10.565 -1.705 -8.114 1.00 83.56 84 LYS A CA 1
ATOM 666 C C . LYS A 1 84 ? 11.068 -2.917 -8.905 1.00 83.56 84 LYS A C 1
ATOM 668 O O . LYS A 1 84 ? 12.175 -2.862 -9.433 1.00 83.56 84 LYS A O 1
ATOM 673 N N . VAL A 1 85 ? 10.251 -3.963 -9.059 1.00 79.00 85 VAL A N 1
ATOM 674 C CA . VAL A 1 85 ? 10.586 -5.159 -9.855 1.00 79.00 85 VAL A CA 1
ATOM 675 C C . VAL A 1 85 ? 10.766 -4.795 -11.329 1.00 79.00 85 VAL A C 1
ATOM 677 O O . VAL A 1 85 ? 11.762 -5.190 -11.923 1.00 79.00 85 VAL A O 1
ATOM 680 N N . GLN A 1 86 ? 9.871 -3.989 -11.912 1.00 77.12 86 GLN A N 1
ATOM 681 C CA . GLN A 1 86 ? 10.014 -3.517 -13.294 1.00 77.12 86 GLN A CA 1
ATOM 682 C C . GLN A 1 86 ? 11.327 -2.742 -13.488 1.00 77.12 86 GLN A C 1
ATOM 684 O O . GLN A 1 86 ? 12.008 -2.914 -14.497 1.00 77.12 86 GLN A O 1
ATOM 689 N N . SER A 1 87 ? 11.698 -1.907 -12.515 1.00 75.38 87 SER A N 1
ATOM 690 C CA . SER A 1 87 ? 12.949 -1.152 -12.564 1.00 75.38 87 SER A CA 1
ATOM 691 C C . SER A 1 87 ? 14.196 -2.034 -12.444 1.00 75.38 87 SER A C 1
ATOM 693 O O . SER A 1 87 ? 15.184 -1.746 -13.111 1.00 75.38 87 SER A O 1
ATOM 695 N N . SER A 1 88 ? 14.165 -3.071 -11.602 1.00 70.50 88 SER A N 1
ATOM 696 C CA . SER A 1 88 ? 15.279 -4.018 -11.426 1.00 70.50 88 SER A CA 1
ATOM 697 C C . SER A 1 88 ? 15.423 -4.938 -12.647 1.00 70.50 88 SER A C 1
ATOM 699 O O . SER A 1 88 ? 16.529 -5.126 -13.148 1.00 70.50 88 SER A O 1
ATOM 701 N N . TYR A 1 89 ? 14.307 -5.389 -13.233 1.00 68.12 89 TYR A N 1
ATOM 702 C CA . TYR A 1 89 ? 14.311 -6.148 -14.4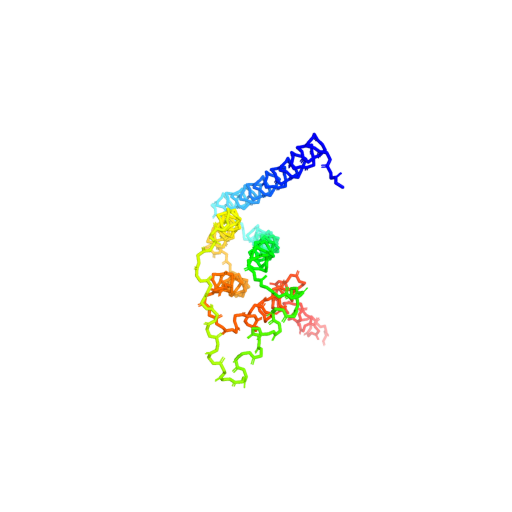87 1.00 68.12 89 TYR A CA 1
ATOM 703 C C . TYR A 1 89 ? 14.948 -5.370 -15.643 1.00 68.12 89 TYR A C 1
ATOM 705 O O . TYR A 1 89 ? 15.791 -5.916 -16.342 1.00 68.12 89 TYR A O 1
ATOM 713 N N . LEU A 1 90 ? 14.596 -4.090 -15.829 1.00 68.62 90 LEU A N 1
ATOM 714 C CA . LEU A 1 90 ? 15.185 -3.259 -16.890 1.00 68.62 90 LEU A CA 1
ATOM 715 C C . LEU A 1 90 ? 16.697 -3.040 -16.727 1.00 68.62 90 LEU A C 1
ATOM 717 O O . LEU A 1 90 ? 17.368 -2.708 -17.701 1.00 68.62 90 LEU A O 1
ATOM 721 N N . ALA A 1 91 ? 17.225 -3.198 -15.512 1.00 64.31 91 ALA A N 1
ATOM 722 C CA . ALA A 1 91 ? 18.658 -3.163 -15.243 1.00 64.31 91 ALA A CA 1
ATOM 723 C C . ALA A 1 91 ? 19.337 -4.536 -15.436 1.00 64.31 91 ALA A C 1
ATOM 725 O O . ALA A 1 91 ? 20.564 -4.604 -15.468 1.00 64.31 91 ALA A O 1
ATOM 726 N N . SER A 1 92 ? 18.563 -5.618 -15.574 1.00 62.84 92 SER A N 1
ATOM 727 C CA . SER A 1 92 ? 19.051 -6.984 -15.759 1.00 62.84 92 SER A CA 1
ATOM 728 C C . SER A 1 92 ? 19.019 -7.418 -17.230 1.00 62.84 92 SER A C 1
ATOM 730 O O . SER A 1 92 ? 18.221 -6.942 -18.030 1.00 62.84 92 SER A O 1
ATOM 732 N N . SER A 1 93 ? 19.881 -8.370 -17.590 1.00 60.09 93 SER A N 1
ATOM 733 C CA . SER A 1 93 ? 19.975 -8.980 -18.923 1.00 60.09 93 SER A CA 1
ATOM 734 C C . SER A 1 93 ? 19.004 -10.152 -19.144 1.00 60.09 93 SER A C 1
ATOM 736 O O . SER A 1 93 ? 19.149 -10.896 -20.114 1.00 60.09 93 SER A O 1
ATOM 738 N N . GLY A 1 94 ? 18.035 -10.354 -18.245 1.00 59.91 94 GLY A N 1
ATOM 739 C CA . GLY A 1 94 ? 17.058 -11.439 -18.339 1.00 59.91 94 GLY A CA 1
ATOM 740 C C . GLY A 1 94 ? 16.135 -11.301 -19.554 1.00 59.91 94 GLY A C 1
ATOM 741 O O . GLY A 1 94 ? 15.631 -10.224 -19.844 1.00 59.91 94 GLY A O 1
ATOM 742 N N . GLU A 1 95 ? 15.871 -12.414 -20.239 1.00 62.66 95 GLU A N 1
ATOM 743 C CA . GLU A 1 95 ? 15.055 -12.452 -21.465 1.00 62.66 95 GLU A CA 1
ATOM 744 C C . GLU A 1 95 ? 13.578 -12.096 -21.207 1.00 62.66 95 GLU A C 1
ATOM 746 O O . GLU A 1 95 ? 12.905 -11.526 -22.061 1.00 62.66 95 GLU A O 1
ATOM 751 N N . ASN A 1 96 ? 13.079 -12.428 -20.009 1.00 72.06 96 ASN A N 1
ATOM 752 C CA . ASN A 1 96 ? 11.737 -12.109 -19.526 1.00 72.06 96 ASN A CA 1
ATOM 753 C C . ASN A 1 96 ? 11.748 -11.916 -18.001 1.00 72.06 96 ASN A C 1
ATOM 755 O O . ASN A 1 96 ? 12.510 -12.580 -17.296 1.00 72.06 96 ASN A O 1
ATOM 759 N N . ILE A 1 97 ? 10.832 -11.094 -17.473 1.00 65.81 97 ILE A N 1
ATOM 760 C CA . ILE A 1 97 ? 10.698 -10.826 -16.025 1.00 65.81 97 ILE A CA 1
ATOM 761 C C . ILE A 1 97 ? 10.519 -12.109 -15.201 1.00 65.81 97 ILE A C 1
ATOM 763 O O . ILE A 1 97 ? 11.110 -12.253 -14.136 1.00 65.81 97 ILE A O 1
ATOM 767 N N . VAL A 1 98 ? 9.756 -13.073 -15.727 1.00 69.94 98 VAL A N 1
ATOM 768 C CA . VAL A 1 98 ? 9.519 -14.371 -15.080 1.00 69.94 98 VAL A CA 1
ATOM 769 C C . VAL A 1 98 ? 10.774 -15.237 -15.123 1.00 69.94 98 VAL A C 1
ATOM 771 O O . VAL A 1 98 ? 11.097 -15.872 -14.129 1.00 69.94 98 VAL A O 1
ATOM 774 N N . ALA A 1 99 ? 11.506 -15.242 -16.240 1.00 70.81 99 ALA A N 1
ATOM 775 C CA . ALA A 1 99 ? 12.739 -16.016 -16.370 1.00 70.81 99 ALA A CA 1
ATOM 776 C C . ALA A 1 99 ? 13.829 -15.495 -15.421 1.00 70.81 99 ALA A C 1
ATOM 778 O O . ALA A 1 99 ? 14.509 -16.288 -14.777 1.00 70.81 99 ALA A O 1
ATOM 779 N N . TRP A 1 100 ? 13.934 -14.172 -15.269 1.00 75.00 100 TRP A N 1
ATOM 780 C CA . TRP A 1 100 ? 14.821 -13.545 -14.291 1.00 75.00 100 TRP A CA 1
ATOM 781 C C . TRP A 1 100 ? 14.437 -13.908 -12.847 1.00 75.00 100 TRP A C 1
ATOM 783 O O . TRP A 1 100 ? 15.286 -14.349 -12.076 1.00 75.00 100 TRP A O 1
ATOM 793 N N . LEU A 1 101 ? 13.145 -13.823 -12.506 1.00 70.75 101 LEU A N 1
ATOM 794 C CA . LEU A 1 101 ? 12.630 -14.161 -11.174 1.00 70.75 101 LEU A CA 1
ATOM 795 C C . LEU A 1 101 ? 12.804 -15.657 -10.838 1.00 70.75 101 LEU A C 1
ATOM 797 O O . LEU A 1 101 ? 13.136 -16.024 -9.714 1.00 70.75 101 LEU A O 1
ATOM 801 N N . VAL A 1 102 ? 12.601 -16.542 -11.820 1.00 70.56 102 VAL A N 1
ATOM 802 C CA . VAL A 1 102 ? 12.824 -17.992 -11.685 1.00 70.56 102 VAL A CA 1
ATOM 803 C C . VAL A 1 102 ? 14.313 -18.312 -11.569 1.00 70.56 102 VAL A C 1
ATOM 805 O O . VAL A 1 102 ? 14.682 -19.173 -10.771 1.00 70.56 102 VAL A O 1
ATOM 808 N N . GLY A 1 103 ? 15.169 -17.591 -12.298 1.00 68.94 103 GLY A N 1
ATOM 809 C CA . GLY A 1 103 ? 16.620 -17.656 -12.144 1.00 68.94 103 GLY A CA 1
ATOM 810 C C . GLY A 1 103 ? 17.050 -17.334 -10.712 1.00 68.94 103 GLY A C 1
ATOM 811 O O . GLY A 1 103 ? 17.741 -18.143 -10.090 1.00 68.94 103 GLY A O 1
ATOM 812 N N . ASP A 1 104 ? 16.544 -16.234 -10.146 1.00 71.62 104 ASP A N 1
ATOM 813 C CA . ASP A 1 104 ? 16.783 -15.858 -8.747 1.00 71.62 104 ASP A CA 1
ATOM 814 C C . ASP A 1 104 ? 16.274 -16.931 -7.764 1.00 71.62 104 ASP A C 1
ATOM 816 O O . ASP A 1 104 ? 17.016 -17.340 -6.871 1.00 71.62 104 ASP A O 1
ATOM 820 N N . MET A 1 105 ? 15.075 -17.495 -7.973 1.00 72.38 105 MET A N 1
ATOM 821 C CA . MET A 1 105 ? 14.570 -18.612 -7.153 1.00 72.38 105 MET A CA 1
ATOM 822 C C . MET A 1 105 ? 15.462 -19.858 -7.231 1.00 72.38 105 MET A C 1
ATOM 824 O O . MET A 1 105 ? 15.665 -20.537 -6.226 1.00 72.38 105 MET A O 1
ATOM 828 N N . SER A 1 106 ? 15.998 -20.174 -8.412 1.00 63.22 106 SER A N 1
ATOM 829 C CA . SER A 1 106 ? 16.829 -21.363 -8.624 1.00 63.22 106 SER A CA 1
ATOM 830 C C . SER A 1 106 ? 18.235 -21.240 -8.026 1.00 63.22 106 SER A C 1
ATOM 832 O O . SER A 1 106 ? 18.814 -22.255 -7.630 1.00 63.22 106 SER A O 1
ATOM 834 N N . SER A 1 107 ? 18.753 -20.014 -7.873 1.00 65.31 107 SER A N 1
ATOM 835 C CA . SER A 1 107 ? 20.067 -19.757 -7.265 1.00 65.31 107 SER A CA 1
ATOM 836 C C . SER A 1 107 ? 20.138 -20.212 -5.799 1.00 65.31 107 SER A C 1
ATOM 838 O O . SER A 1 107 ? 21.150 -20.775 -5.382 1.00 65.31 107 SER A O 1
ATOM 840 N N . MET A 1 108 ? 19.025 -20.118 -5.057 1.00 55.41 108 MET A N 1
ATOM 841 C CA . MET A 1 108 ? 18.891 -20.678 -3.702 1.00 55.41 108 MET A CA 1
ATOM 842 C C . MET A 1 108 ? 19.038 -22.204 -3.653 1.00 55.41 108 MET A C 1
ATOM 844 O O . MET A 1 108 ? 19.511 -22.741 -2.656 1.00 55.41 108 MET A O 1
ATOM 848 N N . PHE A 1 109 ? 18.598 -22.913 -4.698 1.00 57.38 109 PHE A N 1
ATOM 849 C CA . PHE A 1 109 ? 18.571 -24.380 -4.718 1.00 57.38 109 PHE A CA 1
ATOM 850 C C . PHE A 1 109 ? 19.856 -25.004 -5.260 1.00 57.38 109 PHE A C 1
ATOM 852 O O . PHE A 1 109 ? 20.136 -26.160 -4.952 1.00 57.38 109 PHE A O 1
ATOM 859 N N . GLN A 1 110 ? 20.632 -24.273 -6.063 1.00 53.75 110 GLN A N 1
ATOM 860 C CA . GLN A 1 110 ? 21.831 -24.817 -6.710 1.00 53.75 110 GLN A CA 1
ATOM 861 C C . GLN A 1 110 ? 23.148 -24.418 -6.038 1.00 53.75 110 GLN A C 1
ATOM 863 O O . GLN A 1 110 ? 24.191 -24.900 -6.473 1.00 53.75 110 GLN A O 1
ATOM 868 N N . GLY A 1 111 ? 23.129 -23.594 -4.981 1.00 48.50 111 GLY A N 1
ATOM 869 C CA . GLY A 1 111 ? 24.345 -23.226 -4.239 1.00 48.50 111 GLY A CA 1
ATOM 870 C C . GLY A 1 111 ? 25.436 -22.636 -5.137 1.00 48.50 111 GLY A C 1
ATOM 871 O O . GLY A 1 111 ? 26.623 -22.825 -4.885 1.00 48.50 111 GLY A O 1
ATOM 872 N N . ARG A 1 112 ? 25.032 -21.999 -6.240 1.00 42.50 112 ARG A N 1
ATOM 873 C CA . ARG A 1 112 ? 25.947 -21.430 -7.218 1.00 42.50 112 ARG A CA 1
ATOM 874 C C . ARG A 1 112 ? 26.008 -19.938 -6.951 1.00 42.50 112 ARG A C 1
ATOM 876 O O . ARG A 1 112 ? 25.120 -19.192 -7.356 1.00 42.50 112 ARG A O 1
ATOM 883 N N . ASP A 1 113 ? 27.045 -19.557 -6.212 1.00 45.62 113 ASP A N 1
ATOM 884 C CA . ASP A 1 113 ? 27.463 -18.181 -5.959 1.00 45.62 113 ASP A CA 1
ATOM 885 C C . ASP A 1 113 ? 27.922 -17.513 -7.266 1.00 45.62 113 ASP A C 1
ATOM 887 O O . ASP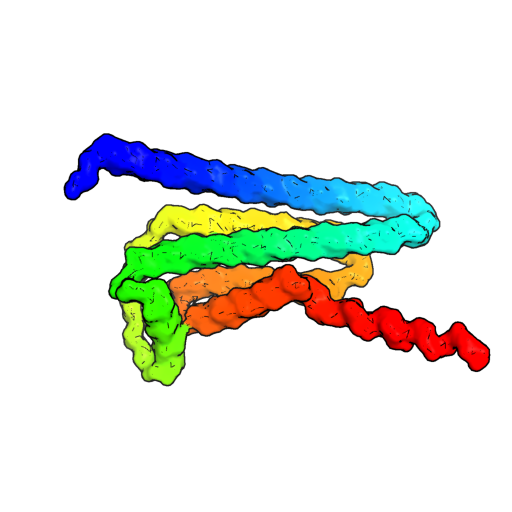 A 1 113 ? 29.085 -17.160 -7.427 1.00 45.62 113 ASP A O 1
ATOM 891 N N . ASP A 1 114 ? 27.016 -17.316 -8.219 1.00 43.22 114 ASP A N 1
ATOM 892 C CA . ASP A 1 114 ? 27.184 -16.266 -9.217 1.00 43.22 114 ASP A CA 1
ATOM 893 C C . ASP A 1 114 ? 26.466 -15.033 -8.675 1.00 43.22 114 ASP A C 1
ATOM 895 O O . ASP A 1 114 ? 25.369 -14.654 -9.089 1.00 43.22 114 ASP A O 1
ATOM 899 N N . VAL A 1 115 ? 27.107 -14.423 -7.670 1.00 44.84 115 VAL A N 1
ATOM 900 C CA . VAL A 1 115 ? 26.830 -13.054 -7.242 1.00 44.84 115 VAL A CA 1
ATOM 901 C C . VAL A 1 115 ? 27.101 -12.182 -8.460 1.00 44.84 115 VAL A C 1
ATOM 903 O O . VAL A 1 115 ? 28.229 -11.761 -8.702 1.00 44.84 115 VAL A O 1
ATOM 906 N N . SER A 1 116 ? 26.061 -11.963 -9.265 1.00 41.19 116 SER A N 1
ATOM 907 C CA . SER A 1 116 ? 26.080 -11.028 -10.379 1.00 41.19 116 SER A CA 1
ATOM 908 C C . SER A 1 116 ? 26.441 -9.657 -9.820 1.00 41.19 116 SER A C 1
ATOM 910 O O . SER A 1 116 ? 25.611 -8.939 -9.260 1.00 41.19 116 SER A O 1
ATOM 912 N N . THR A 1 117 ? 27.720 -9.319 -9.947 1.00 40.41 117 THR A N 1
ATOM 913 C CA . THR A 1 117 ? 28.317 -8.019 -9.678 1.00 40.41 117 THR A CA 1
ATOM 914 C C . THR A 1 117 ? 27.685 -6.990 -10.608 1.00 40.41 117 THR A C 1
ATOM 916 O O . THR A 1 117 ? 28.196 -6.700 -11.685 1.00 40.41 117 THR A O 1
ATOM 919 N N . GLY A 1 118 ? 26.537 -6.465 -10.193 1.00 37.97 118 GLY A N 1
ATOM 920 C CA . GLY A 1 118 ? 25.783 -5.421 -10.879 1.00 37.97 118 GLY A CA 1
ATOM 921 C C . GLY A 1 118 ? 25.316 -4.348 -9.904 1.00 37.97 118 GLY A C 1
ATOM 922 O O . GLY A 1 118 ? 24.213 -3.830 -10.030 1.00 37.97 118 GLY A O 1
ATOM 923 N N . PHE A 1 119 ? 26.128 -4.023 -8.894 1.00 43.62 119 PHE A N 1
ATOM 924 C CA . PHE A 1 119 ? 25.879 -2.837 -8.083 1.00 43.62 119 PHE A CA 1
ATOM 925 C C . PHE A 1 119 ? 26.041 -1.580 -8.954 1.00 43.62 119 PHE A C 1
ATOM 927 O O . PHE A 1 119 ? 27.087 -1.367 -9.561 1.00 43.62 119 PHE A O 1
ATOM 934 N N . HIS A 1 120 ? 25.027 -0.711 -8.880 1.00 42.72 120 HIS A N 1
ATOM 935 C CA . HIS A 1 120 ? 25.026 0.711 -9.252 1.00 42.72 120 HIS A CA 1
ATOM 936 C C . HIS A 1 120 ? 24.477 1.120 -10.636 1.00 42.72 120 HIS A C 1
ATOM 938 O O . HIS A 1 120 ? 25.131 1.819 -11.405 1.00 42.72 120 HIS A O 1
ATOM 944 N N . TYR A 1 121 ? 23.182 0.882 -10.865 1.00 40.44 121 TYR A N 1
ATOM 945 C CA . TYR A 1 121 ? 22.356 1.849 -11.602 1.00 40.44 121 TYR A CA 1
ATOM 946 C C . TYR A 1 121 ? 21.082 2.167 -10.804 1.00 40.44 121 TYR A C 1
ATOM 948 O O . TYR A 1 121 ? 20.080 1.459 -10.860 1.00 40.44 121 TYR A O 1
ATOM 956 N N . ARG A 1 122 ? 21.134 3.227 -9.984 1.00 47.09 122 ARG A N 1
ATOM 957 C CA . ARG A 1 122 ? 19.990 3.711 -9.191 1.00 47.09 122 ARG A CA 1
ATOM 958 C C . ARG A 1 122 ? 19.033 4.485 -10.097 1.00 47.09 122 ARG A C 1
ATOM 960 O O . ARG A 1 122 ? 19.232 5.674 -10.334 1.00 47.09 122 ARG A O 1
ATOM 967 N N . MET A 1 123 ? 17.994 3.819 -10.598 1.00 50.47 123 MET A N 1
ATOM 968 C CA . MET A 1 123 ? 16.934 4.493 -11.351 1.00 50.47 123 MET A CA 1
ATOM 969 C C . MET A 1 123 ? 16.088 5.433 -10.458 1.00 50.47 123 MET A C 1
ATOM 971 O O . MET A 1 123 ? 15.856 5.129 -9.283 1.00 50.47 123 MET A O 1
ATOM 975 N N . PRO A 1 124 ? 15.551 6.544 -11.008 1.00 46.22 124 PRO A N 1
ATOM 976 C CA . PRO A 1 124 ? 14.700 7.504 -10.284 1.00 46.22 124 PRO A CA 1
ATOM 977 C C . PRO A 1 124 ? 13.446 6.897 -9.625 1.00 46.22 124 PRO A C 1
ATOM 979 O O . PRO A 1 124 ? 12.944 7.408 -8.624 1.00 46.22 124 PRO A O 1
ATOM 982 N N . THR A 1 125 ? 12.956 5.776 -10.154 1.00 54.53 125 THR A N 1
ATOM 983 C CA . THR A 1 125 ? 11.772 5.023 -9.698 1.00 54.53 125 THR A CA 1
ATOM 984 C C . THR A 1 125 ? 11.908 4.440 -8.289 1.00 54.53 125 THR A C 1
ATOM 986 O O . THR A 1 125 ? 10.890 4.166 -7.645 1.00 54.53 125 THR A O 1
ATOM 989 N N . HIS A 1 126 ? 13.132 4.295 -7.765 1.00 61.84 126 HIS A N 1
ATOM 990 C CA . HIS A 1 126 ? 13.359 3.830 -6.393 1.00 61.84 126 HIS A CA 1
ATOM 991 C C . HIS A 1 126 ? 12.837 4.833 -5.349 1.00 61.84 126 HIS A C 1
ATOM 993 O O . HIS A 1 126 ? 12.331 4.434 -4.302 1.00 61.84 126 HIS A O 1
ATOM 999 N N . TYR A 1 127 ? 12.905 6.139 -5.630 1.00 71.56 127 TYR A N 1
ATOM 1000 C CA . TYR A 1 127 ? 12.372 7.160 -4.723 1.00 71.56 127 TYR A CA 1
ATOM 1001 C C . TYR A 1 127 ? 10.844 7.200 -4.760 1.00 71.56 127 TYR A C 1
ATOM 1003 O O . TYR A 1 127 ? 10.207 7.233 -3.711 1.00 71.56 127 TYR A O 1
ATOM 1011 N N . SER A 1 128 ? 10.241 7.133 -5.947 1.00 81.81 128 SER A N 1
ATOM 1012 C CA . SER A 1 128 ? 8.783 7.196 -6.096 1.00 81.81 128 SER A CA 1
ATOM 1013 C C . SER A 1 128 ? 8.067 5.976 -5.503 1.00 81.81 128 SER A C 1
ATOM 1015 O O . SER A 1 128 ? 7.059 6.135 -4.818 1.00 81.81 128 SER A O 1
ATOM 1017 N N . SER A 1 129 ? 8.601 4.767 -5.712 1.00 86.19 129 SER A N 1
ATOM 1018 C CA . SER A 1 129 ? 8.056 3.538 -5.108 1.00 86.19 129 SER A CA 1
ATOM 1019 C C . SER A 1 129 ? 8.215 3.531 -3.583 1.00 86.19 129 SER A C 1
ATOM 1021 O O . SER A 1 129 ? 7.277 3.183 -2.869 1.00 86.19 129 SER A O 1
ATOM 1023 N N . LEU A 1 130 ? 9.346 4.017 -3.062 1.00 86.88 130 LEU A N 1
ATOM 1024 C CA . LEU A 1 130 ? 9.567 4.143 -1.621 1.00 86.88 130 LEU A CA 1
ATOM 1025 C C . LEU A 1 130 ? 8.618 5.164 -0.983 1.00 86.88 130 LEU A C 1
ATOM 1027 O O . LEU A 1 130 ? 8.083 4.898 0.092 1.00 86.88 130 LEU A O 1
ATOM 1031 N N . LEU A 1 131 ? 8.358 6.294 -1.649 1.00 87.94 131 LEU A N 1
ATOM 1032 C CA . LEU A 1 131 ? 7.372 7.273 -1.188 1.00 87.94 131 LEU A CA 1
ATOM 1033 C C . LEU A 1 131 ? 5.969 6.661 -1.098 1.00 87.94 131 LEU A C 1
ATOM 1035 O O . LEU A 1 131 ? 5.299 6.850 -0.086 1.00 87.94 131 LEU A O 1
ATOM 1039 N N . ILE A 1 132 ? 5.551 5.870 -2.093 1.00 91.38 132 ILE A N 1
ATOM 1040 C CA . ILE A 1 132 ? 4.271 5.144 -2.048 1.00 91.38 132 ILE A CA 1
ATOM 1041 C C . ILE A 1 132 ? 4.198 4.234 -0.813 1.00 91.38 132 ILE A C 1
ATOM 1043 O O . ILE A 1 132 ? 3.202 4.266 -0.082 1.00 91.38 132 ILE A O 1
ATOM 1047 N N . VAL A 1 133 ? 5.245 3.444 -0.552 1.00 92.50 133 VAL A N 1
ATOM 1048 C CA . VAL A 1 133 ? 5.289 2.524 0.598 1.00 92.50 133 VAL A CA 1
ATOM 1049 C C . VAL A 1 133 ? 5.232 3.293 1.914 1.00 92.50 133 VAL A C 1
ATOM 1051 O O . VAL A 1 133 ? 4.413 2.977 2.770 1.00 92.50 133 VAL A O 1
ATOM 1054 N N . ILE A 1 134 ? 6.051 4.332 2.088 1.00 92.69 134 ILE A N 1
ATOM 1055 C CA . ILE A 1 134 ? 6.066 5.100 3.340 1.00 92.69 134 ILE A CA 1
ATOM 1056 C C . ILE A 1 134 ? 4.717 5.783 3.575 1.00 92.69 134 ILE A C 1
ATOM 1058 O O . ILE A 1 134 ? 4.189 5.715 4.684 1.00 92.69 134 ILE A O 1
ATOM 1062 N N . SER A 1 135 ? 4.125 6.402 2.554 1.00 92.69 135 SER A N 1
ATOM 1063 C CA . SER A 1 135 ? 2.857 7.117 2.709 1.00 92.69 135 SER A CA 1
ATOM 1064 C C . SER A 1 135 ? 1.674 6.181 2.966 1.00 92.69 135 SER A C 1
ATOM 1066 O O . SER A 1 135 ? 0.852 6.473 3.834 1.00 92.69 135 SER A O 1
ATOM 1068 N N . THR A 1 136 ? 1.599 5.032 2.290 1.00 93.44 136 THR A N 1
ATOM 1069 C CA . THR A 1 136 ? 0.563 4.016 2.571 1.00 93.44 136 THR A CA 1
ATOM 1070 C C . THR A 1 136 ? 0.705 3.417 3.966 1.00 93.44 136 THR A C 1
ATOM 1072 O O . THR A 1 136 ? -0.292 3.289 4.682 1.00 93.44 136 THR A O 1
ATOM 1075 N N . CYS A 1 137 ? 1.933 3.089 4.377 1.00 92.25 137 CYS A N 1
ATOM 1076 C CA . CYS A 1 137 ? 2.224 2.589 5.716 1.00 92.25 137 CYS A CA 1
ATOM 1077 C C . CYS A 1 137 ? 1.902 3.630 6.786 1.00 92.25 137 CYS A C 1
ATOM 1079 O O . CYS A 1 137 ? 1.329 3.278 7.813 1.00 92.25 137 CYS A O 1
ATOM 1081 N N . PHE A 1 138 ? 2.204 4.908 6.548 1.00 93.31 138 PHE A N 1
ATOM 1082 C CA . PHE A 1 138 ? 1.870 5.987 7.473 1.00 93.31 138 PHE A CA 1
ATOM 1083 C C . PHE A 1 138 ? 0.363 6.059 7.736 1.00 93.31 138 PHE A C 1
ATOM 1085 O O . PHE A 1 138 ? -0.050 6.051 8.893 1.00 93.31 138 PHE A O 1
ATOM 1092 N N . VAL A 1 139 ? -0.468 6.060 6.686 1.00 92.88 139 VAL A N 1
ATOM 1093 C CA . VAL A 1 139 ? -1.934 6.099 6.840 1.00 92.88 139 VAL A CA 1
ATOM 1094 C C . VAL A 1 139 ? -2.453 4.847 7.559 1.00 92.88 139 VAL A C 1
ATOM 1096 O O . VAL A 1 139 ? -3.298 4.954 8.450 1.00 92.88 139 VAL A O 1
ATOM 1099 N N . PHE A 1 140 ? -1.908 3.668 7.241 1.00 92.12 140 PHE A N 1
ATOM 1100 C CA . PHE A 1 140 ? -2.265 2.415 7.912 1.00 92.12 140 PHE A CA 1
ATOM 1101 C C . PHE A 1 140 ? -1.906 2.405 9.400 1.00 92.12 140 PHE A C 1
ATOM 1103 O O . PHE A 1 140 ? -2.735 2.037 10.236 1.00 92.12 140 PHE A O 1
ATOM 1110 N N . LEU A 1 141 ? -0.684 2.815 9.746 1.00 90.94 141 LEU A N 1
ATOM 1111 C CA . LEU A 1 141 ? -0.213 2.892 11.128 1.00 90.94 141 LEU A CA 1
ATOM 1112 C C . LEU A 1 141 ? -0.998 3.941 11.908 1.00 90.94 141 LEU A C 1
ATOM 1114 O O . LEU A 1 141 ? -1.415 3.676 13.033 1.00 90.94 141 LEU A O 1
ATOM 1118 N N . TYR A 1 142 ? -1.261 5.094 11.293 1.00 90.12 142 TYR A N 1
ATOM 1119 C CA . TYR A 1 142 ? -2.086 6.136 11.884 1.00 90.12 142 TYR A CA 1
ATOM 1120 C C . TYR A 1 142 ? -3.475 5.603 12.254 1.00 90.12 142 TYR A C 1
ATOM 1122 O O . TYR A 1 142 ? -3.893 5.735 13.405 1.00 90.12 142 TYR A O 1
ATOM 1130 N N . GLY A 1 143 ? -4.159 4.929 11.322 1.00 87.31 143 GLY A N 1
ATOM 1131 C CA . GLY A 1 143 ? -5.453 4.304 11.598 1.00 87.31 143 GLY A CA 1
ATOM 1132 C C . GLY A 1 143 ? -5.379 3.193 12.637 1.00 87.31 143 GLY A C 1
ATOM 1133 O O . GLY A 1 143 ? -6.193 3.165 13.558 1.00 87.31 143 GLY A O 1
ATOM 1134 N N . SER A 1 144 ? -4.357 2.340 12.564 1.00 86.44 144 SER A N 1
ATOM 1135 C CA . SER A 1 144 ? -4.155 1.247 13.519 1.00 86.44 144 SER A CA 1
ATOM 1136 C C . SER A 1 144 ? -3.951 1.757 14.945 1.00 86.44 144 SER A C 1
ATOM 1138 O O . SER A 1 144 ? -4.524 1.202 15.877 1.00 86.44 144 SER A O 1
ATOM 1140 N N . ILE A 1 145 ? -3.184 2.835 15.129 1.00 86.31 145 ILE A N 1
ATOM 1141 C CA . ILE A 1 145 ? -2.941 3.432 16.447 1.00 86.31 145 ILE A CA 1
ATOM 1142 C C . ILE A 1 145 ? -4.192 4.173 16.927 1.00 86.31 145 ILE A C 1
ATOM 1144 O O . ILE A 1 145 ? -4.660 3.933 18.038 1.00 86.31 145 ILE A O 1
ATOM 1148 N N . ARG A 1 146 ? -4.775 5.054 16.104 1.00 84.12 146 ARG A N 1
ATOM 1149 C CA . ARG A 1 146 ? -5.920 5.883 16.515 1.00 84.12 146 ARG A CA 1
ATOM 1150 C C . ARG A 1 146 ? -7.176 5.064 16.801 1.00 84.12 146 ARG A C 1
ATOM 1152 O O . ARG A 1 146 ? -7.849 5.324 17.796 1.00 84.12 146 ARG A O 1
ATOM 1159 N N . LEU A 1 147 ? -7.475 4.069 15.969 1.00 76.62 147 LEU A N 1
ATOM 1160 C CA . LEU A 1 147 ? -8.662 3.223 16.119 1.00 76.62 147 LEU A CA 1
ATOM 1161 C C . LEU A 1 147 ? -8.397 1.999 17.011 1.00 76.62 147 LEU A C 1
ATOM 1163 O O . LEU A 1 147 ? -9.315 1.515 17.670 1.00 76.62 147 LEU A O 1
ATOM 1167 N N . GLY A 1 148 ? -7.149 1.523 17.097 1.00 68.62 148 GLY A N 1
ATOM 1168 C CA . GLY A 1 148 ? -6.766 0.373 17.924 1.00 68.62 148 GLY A CA 1
ATOM 1169 C C . GLY A 1 148 ? -6.566 0.689 19.407 1.00 68.62 148 GLY A C 1
ATOM 1170 O O . GLY A 1 148 ? -6.941 -0.124 20.245 1.00 68.62 148 GLY A O 1
ATOM 1171 N N . VAL A 1 149 ? -6.056 1.875 19.763 1.00 58.62 149 VAL A N 1
ATOM 1172 C CA . VAL A 1 149 ? -5.876 2.288 21.175 1.00 58.62 149 VAL A CA 1
ATOM 1173 C C . VAL A 1 149 ? -7.223 2.515 21.883 1.00 58.62 149 VAL A C 1
ATOM 1175 O O . VAL A 1 149 ? -7.306 2.481 23.108 1.00 58.62 149 VAL A O 1
ATOM 1178 N N . GLY A 1 150 ? -8.304 2.718 21.122 1.00 55.06 150 GLY A N 1
ATOM 1179 C CA . GLY A 1 150 ? -9.630 3.013 21.658 1.00 55.06 150 GLY A CA 1
ATOM 1180 C C . GLY A 1 150 ? -10.641 1.862 21.672 1.00 55.06 150 GLY A C 1
ATOM 1181 O O . GLY A 1 150 ? -11.677 2.048 22.314 1.00 55.06 150 GLY A O 1
ATOM 1182 N N . GLY A 1 151 ? -10.381 0.740 20.987 1.00 58.97 151 GLY A N 1
ATOM 1183 C CA . GLY A 1 151 ? -11.364 -0.317 20.703 1.00 58.97 151 GLY A CA 1
ATOM 1184 C C . GLY A 1 151 ? -10.873 -1.739 21.009 1.00 58.97 151 GLY A C 1
ATOM 1185 O O . GLY A 1 151 ? -9.681 -2.006 21.135 1.00 58.97 151 GLY A O 1
ATOM 1186 N N . ARG A 1 152 ? -11.802 -2.696 21.116 1.00 61.41 152 ARG A N 1
ATOM 1187 C CA . ARG A 1 152 ? -11.549 -4.099 21.524 1.00 61.41 152 ARG A CA 1
ATOM 1188 C C . ARG A 1 152 ? -11.020 -4.969 20.361 1.00 61.41 152 ARG A C 1
ATOM 1190 O O . ARG A 1 152 ? -11.446 -6.111 20.198 1.00 61.41 152 ARG A O 1
ATOM 1197 N N . PHE A 1 153 ? -10.119 -4.434 19.526 1.00 62.50 153 PHE A N 1
ATOM 1198 C CA . PHE A 1 153 ? -9.696 -5.024 18.238 1.00 62.50 153 PHE A CA 1
ATOM 1199 C C . PHE A 1 153 ? -8.241 -5.521 18.100 1.00 62.50 153 PHE A C 1
ATOM 1201 O O . PHE A 1 153 ? -7.730 -5.542 16.976 1.00 62.50 153 PHE A O 1
ATOM 1208 N N . PRO A 1 154 ? -7.540 -5.979 19.151 1.00 65.38 154 PRO A N 1
ATOM 1209 C CA . PRO A 1 154 ? -6.125 -6.325 19.008 1.00 65.38 154 PRO A CA 1
ATOM 1210 C C . PRO A 1 154 ? -5.888 -7.483 18.020 1.00 65.38 154 PRO A C 1
ATOM 1212 O O . PRO A 1 154 ? -4.936 -7.452 17.248 1.00 65.38 154 PRO A O 1
ATOM 1215 N N . ALA A 1 155 ? -6.786 -8.474 17.972 1.00 67.69 155 ALA A N 1
ATOM 1216 C CA . ALA A 1 155 ? -6.603 -9.669 17.146 1.00 67.69 155 ALA A CA 1
ATOM 1217 C C . ALA A 1 155 ? -6.661 -9.424 15.617 1.00 67.69 155 ALA A C 1
ATOM 1219 O O . ALA A 1 155 ? -5.727 -9.836 14.926 1.00 67.69 155 ALA A O 1
ATOM 1220 N N . PRO A 1 156 ? -7.704 -8.784 15.040 1.00 74.75 156 PRO A N 1
ATOM 1221 C CA . PRO A 1 156 ? -7.743 -8.536 13.596 1.00 74.75 156 PRO A CA 1
ATOM 1222 C C . PRO A 1 156 ? -6.683 -7.522 13.139 1.00 74.75 156 PRO A C 1
ATOM 1224 O O . PRO A 1 156 ? -6.095 -7.704 12.076 1.00 74.75 156 PRO A O 1
ATOM 1227 N N . LEU A 1 157 ? -6.392 -6.497 13.949 1.00 79.19 157 LEU A N 1
ATOM 1228 C CA . LEU A 1 157 ? -5.386 -5.483 13.617 1.00 79.19 157 LEU A CA 1
ATOM 1229 C C . LEU A 1 157 ? -3.969 -6.064 13.590 1.00 79.19 157 LEU A C 1
ATOM 1231 O O . LEU A 1 157 ? -3.192 -5.734 12.697 1.00 79.19 157 LEU A O 1
ATOM 1235 N N . TRP A 1 158 ? -3.646 -6.978 14.512 1.00 80.88 158 TRP A N 1
ATOM 1236 C CA . TRP A 1 158 ? -2.350 -7.657 14.515 1.00 80.88 158 TRP A CA 1
ATOM 1237 C C . TRP A 1 158 ? -2.125 -8.478 13.242 1.00 80.88 158 TRP A C 1
ATOM 1239 O O . TRP A 1 158 ? -1.055 -8.401 12.641 1.00 80.88 158 TRP A O 1
ATOM 1249 N N . LYS A 1 159 ? -3.150 -9.211 12.783 1.00 82.81 159 LYS A N 1
ATOM 1250 C CA . LYS A 1 159 ? -3.086 -9.980 11.528 1.00 82.81 159 LYS A CA 1
ATOM 1251 C C . LYS A 1 159 ? -2.831 -9.073 10.319 1.00 82.81 159 LYS A C 1
ATOM 1253 O O . LYS A 1 159 ? -1.936 -9.355 9.531 1.00 82.81 159 LYS A O 1
ATOM 1258 N N . MET A 1 160 ? -3.576 -7.971 10.196 1.00 85.88 160 MET A N 1
ATOM 1259 C CA . MET A 1 160 ? -3.384 -6.991 9.115 1.00 85.88 160 MET A CA 1
ATOM 1260 C C . MET A 1 160 ? -1.979 -6.378 9.154 1.00 85.88 160 MET A C 1
ATOM 1262 O O . MET A 1 160 ? -1.312 -6.294 8.125 1.00 85.88 160 MET A O 1
ATOM 1266 N N . SER A 1 161 ? -1.508 -6.005 10.347 1.00 86.75 161 SER A N 1
ATOM 1267 C CA . SER A 1 161 ? -0.169 -5.447 10.551 1.00 86.75 161 SER A CA 1
ATOM 1268 C C . SER A 1 161 ? 0.930 -6.430 10.143 1.00 86.75 161 SER A C 1
ATOM 1270 O O . SER A 1 161 ? 1.864 -6.040 9.450 1.00 86.75 161 SER A O 1
ATOM 1272 N N . ALA A 1 162 ? 0.788 -7.717 10.478 1.00 87.94 162 ALA A N 1
ATOM 1273 C CA . ALA A 1 162 ? 1.738 -8.751 10.076 1.00 87.94 162 ALA A CA 1
ATOM 1274 C C . ALA A 1 162 ? 1.839 -8.894 8.546 1.00 87.94 162 ALA A C 1
ATOM 1276 O O . ALA A 1 162 ? 2.944 -8.992 8.018 1.00 87.94 162 ALA A O 1
ATOM 1277 N N . VAL A 1 163 ? 0.710 -8.850 7.826 1.00 88.56 163 VAL A N 1
ATOM 1278 C CA . VAL A 1 163 ? 0.701 -8.910 6.351 1.00 88.56 163 VAL A CA 1
ATOM 1279 C C . VAL A 1 163 ? 1.357 -7.670 5.739 1.00 88.56 163 VAL A C 1
ATOM 1281 O O . VAL A 1 163 ? 2.188 -7.800 4.841 1.00 88.56 163 VAL A O 1
ATOM 1284 N N . VAL A 1 164 ? 1.035 -6.472 6.242 1.00 89.75 164 VAL A N 1
ATOM 1285 C CA . VAL A 1 164 ? 1.663 -5.223 5.773 1.00 89.75 164 VAL A CA 1
ATOM 1286 C C . VAL A 1 164 ? 3.166 -5.235 6.057 1.00 89.75 164 VAL A C 1
ATOM 1288 O O . VAL A 1 164 ? 3.953 -4.933 5.166 1.00 89.75 164 VAL A O 1
ATOM 1291 N N . ALA A 1 165 ? 3.583 -5.638 7.258 1.00 89.81 165 ALA A N 1
ATOM 1292 C CA . ALA A 1 165 ? 4.992 -5.745 7.619 1.00 89.81 165 ALA A CA 1
ATOM 1293 C C . ALA A 1 165 ? 5.732 -6.743 6.718 1.00 89.81 165 ALA A C 1
ATOM 1295 O O . ALA A 1 165 ? 6.802 -6.418 6.211 1.00 89.81 165 ALA A O 1
ATOM 1296 N N . LEU A 1 166 ? 5.144 -7.915 6.452 1.00 89.06 166 LEU A N 1
ATOM 1297 C CA . LEU A 1 166 ? 5.719 -8.911 5.547 1.00 89.06 166 LEU A CA 1
ATOM 1298 C C . LEU A 1 166 ? 5.915 -8.346 4.133 1.00 89.06 166 LEU A C 1
ATOM 1300 O O . LEU A 1 166 ? 6.978 -8.539 3.543 1.00 89.06 166 LEU A O 1
ATOM 1304 N N . LEU A 1 167 ? 4.930 -7.618 3.599 1.00 88.94 167 LEU A N 1
ATOM 1305 C CA . LEU A 1 167 ? 5.035 -6.954 2.296 1.00 88.94 167 LEU A CA 1
ATOM 1306 C C . LEU A 1 167 ? 6.122 -5.872 2.277 1.00 88.94 167 LEU A C 1
ATOM 1308 O O . LEU A 1 167 ? 6.897 -5.807 1.327 1.00 88.94 167 LEU A O 1
ATOM 1312 N N . VAL A 1 168 ? 6.206 -5.039 3.316 1.00 88.88 168 VAL A N 1
ATOM 1313 C CA . VAL A 1 168 ? 7.213 -3.968 3.417 1.00 88.88 168 VAL A CA 1
ATOM 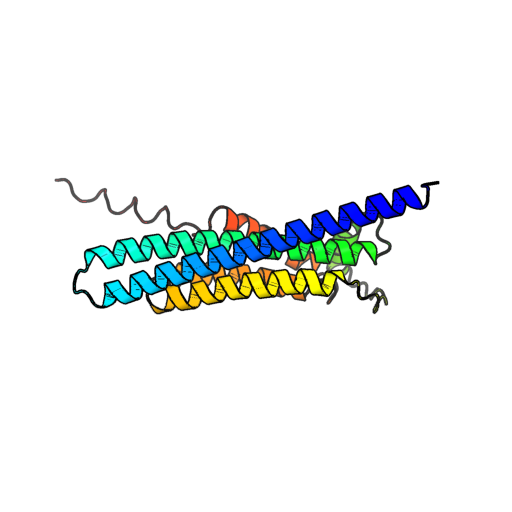1314 C C . VAL A 1 168 ? 8.617 -4.547 3.526 1.00 88.88 168 VAL A C 1
ATOM 1316 O O . VAL A 1 168 ? 9.521 -4.088 2.833 1.00 88.88 168 VAL A O 1
ATOM 1319 N N . VAL A 1 169 ? 8.798 -5.576 4.357 1.00 88.19 169 VAL A N 1
ATOM 1320 C CA . VAL A 1 169 ? 10.059 -6.315 4.457 1.00 88.19 169 VAL A CA 1
ATOM 1321 C C . VAL A 1 169 ? 10.410 -6.870 3.083 1.00 88.19 169 VAL A C 1
ATOM 1323 O O . VAL A 1 169 ? 11.470 -6.533 2.571 1.00 88.19 169 VAL A O 1
ATOM 1326 N N . SER A 1 170 ? 9.491 -7.589 2.428 1.00 85.62 170 SER A N 1
ATOM 1327 C CA . SER A 1 170 ? 9.694 -8.111 1.067 1.00 85.62 170 SER A CA 1
ATOM 1328 C C . SER A 1 170 ? 10.122 -7.017 0.086 1.00 85.62 170 SER A C 1
ATOM 1330 O O . SER A 1 170 ? 11.088 -7.198 -0.643 1.00 85.62 170 SER A O 1
ATOM 1332 N N . TYR A 1 171 ? 9.455 -5.860 0.108 1.00 86.81 171 TYR A N 1
ATOM 1333 C CA . TYR A 1 171 ? 9.774 -4.710 -0.737 1.00 86.81 171 TYR A CA 1
ATOM 1334 C C . TYR A 1 171 ? 11.198 -4.178 -0.511 1.00 86.81 171 TYR A C 1
ATOM 1336 O O . TYR A 1 171 ? 11.919 -3.903 -1.476 1.00 86.81 171 TYR A O 1
ATOM 1344 N N . LEU A 1 172 ? 11.624 -4.029 0.748 1.00 83.00 172 LEU A N 1
ATOM 1345 C CA . LEU A 1 172 ? 12.979 -3.579 1.088 1.00 83.00 172 LEU A CA 1
ATOM 1346 C C . LEU A 1 172 ? 14.036 -4.589 0.640 1.00 83.00 172 LEU A C 1
ATOM 1348 O O . LEU A 1 172 ? 15.117 -4.196 0.213 1.00 83.00 172 LEU A O 1
ATOM 1352 N N . LEU A 1 173 ? 13.676 -5.867 0.701 1.00 80.25 173 LEU A N 1
ATOM 1353 C CA . LEU A 1 173 ? 14.513 -7.014 0.392 1.00 80.25 173 LEU A CA 1
ATOM 1354 C C . LEU A 1 173 ? 14.705 -7.263 -1.117 1.00 80.25 173 LEU A C 1
ATOM 1356 O O . LEU A 1 173 ? 15.649 -7.957 -1.493 1.00 80.25 173 LEU A O 1
ATOM 1360 N N . ILE A 1 174 ? 13.863 -6.680 -1.981 1.00 75.75 174 ILE A N 1
ATOM 1361 C CA . ILE A 1 174 ? 14.052 -6.727 -3.441 1.00 75.75 174 ILE A CA 1
ATOM 1362 C C . ILE A 1 174 ? 15.425 -6.151 -3.794 1.00 75.75 174 ILE A C 1
ATOM 1364 O O . ILE A 1 174 ? 15.709 -5.003 -3.428 1.00 75.75 174 ILE A O 1
ATOM 1368 N N . ASP A 1 175 ? 16.198 -6.927 -4.562 1.00 67.31 175 ASP A N 1
ATOM 1369 C CA . ASP A 1 175 ? 17.549 -6.599 -5.050 1.00 67.31 175 ASP A CA 1
ATOM 1370 C C . ASP A 1 175 ? 18.643 -6.603 -3.957 1.00 67.31 175 ASP A C 1
ATOM 1372 O O . ASP A 1 175 ? 19.770 -6.183 -4.203 1.00 67.31 175 ASP A O 1
ATOM 1376 N N . ALA A 1 176 ? 18.329 -7.067 -2.736 1.00 68.50 176 ALA A N 1
ATOM 1377 C CA . ALA A 1 176 ? 19.270 -7.072 -1.609 1.00 68.50 176 ALA A CA 1
ATOM 1378 C C . ALA A 1 176 ? 19.992 -8.417 -1.387 1.00 68.50 176 ALA A C 1
ATOM 1380 O O . ALA A 1 176 ? 21.092 -8.427 -0.838 1.00 68.50 176 ALA A O 1
ATOM 1381 N N . PHE A 1 177 ? 19.394 -9.549 -1.773 1.00 66.81 177 PHE A N 1
ATOM 1382 C CA . PHE A 1 177 ? 19.987 -10.889 -1.647 1.00 66.81 177 PHE A CA 1
ATOM 1383 C C . PHE A 1 177 ? 19.406 -11.845 -2.695 1.00 66.81 177 PHE A C 1
ATOM 1385 O O . PHE A 1 177 ? 18.265 -11.673 -3.123 1.00 66.81 177 PHE A O 1
ATOM 1392 N N . ALA A 1 178 ? 20.179 -12.866 -3.066 1.00 64.31 178 ALA A N 1
ATOM 1393 C CA . ALA A 1 178 ? 19.740 -13.930 -3.964 1.00 64.31 178 ALA A CA 1
ATOM 1394 C C . ALA A 1 178 ? 18.622 -14.762 -3.317 1.00 64.31 178 ALA A C 1
ATOM 1396 O O . ALA A 1 178 ? 18.754 -15.208 -2.174 1.00 64.31 178 ALA A O 1
ATOM 1397 N N . GLY A 1 179 ? 17.519 -14.964 -4.037 1.00 68.62 179 GLY A N 1
ATOM 1398 C CA . GLY A 1 179 ? 16.366 -15.714 -3.545 1.00 68.62 179 GLY A CA 1
ATOM 1399 C C . GLY A 1 179 ? 15.232 -14.879 -2.957 1.00 68.62 179 GLY A C 1
ATOM 1400 O O . GLY A 1 179 ? 14.239 -15.445 -2.480 1.00 68.62 179 GLY A O 1
ATOM 1401 N N . PHE A 1 180 ? 15.328 -13.546 -3.012 1.00 75.88 180 PHE A N 1
ATOM 1402 C CA . PHE A 1 180 ? 14.263 -12.640 -2.572 1.00 75.88 180 PHE A CA 1
ATOM 1403 C C . PHE A 1 180 ? 12.928 -12.924 -3.278 1.00 75.88 180 PHE A C 1
ATOM 1405 O O . PHE A 1 180 ? 11.862 -12.684 -2.707 1.00 75.88 180 PHE A O 1
ATOM 1412 N N . SER A 1 181 ? 12.977 -13.490 -4.486 1.00 78.81 181 SER A N 1
ATOM 1413 C CA . SER A 1 181 ? 11.814 -13.875 -5.283 1.00 78.81 181 SER A CA 1
ATOM 1414 C C . SER A 1 181 ? 10.894 -14.880 -4.591 1.00 78.81 181 SER A C 1
ATOM 1416 O O . SER A 1 181 ? 9.676 -14.797 -4.742 1.00 78.81 181 SER A O 1
ATOM 1418 N N . THR A 1 182 ? 11.444 -15.805 -3.796 1.00 79.62 182 THR A N 1
ATOM 1419 C CA . THR A 1 182 ? 10.635 -16.791 -3.056 1.00 79.62 182 THR A CA 1
ATOM 1420 C C . THR A 1 182 ? 9.806 -16.114 -1.966 1.00 79.62 182 THR A C 1
ATOM 1422 O O . THR A 1 182 ? 8.593 -16.311 -1.871 1.00 79.62 182 THR A O 1
ATOM 1425 N N . LEU A 1 183 ? 10.449 -15.246 -1.185 1.00 82.19 183 LEU A N 1
ATOM 1426 C CA . LEU A 1 183 ? 9.821 -14.468 -0.125 1.00 82.19 183 LEU A CA 1
ATOM 1427 C C . LEU A 1 183 ? 8.810 -13.466 -0.699 1.00 82.19 183 LEU A C 1
ATOM 1429 O O . LEU A 1 183 ? 7.731 -13.291 -0.132 1.00 82.19 183 LEU A O 1
ATOM 1433 N N . LEU A 1 184 ? 9.116 -12.875 -1.857 1.00 82.19 184 LEU A N 1
ATOM 1434 C CA . LEU A 1 184 ? 8.206 -12.006 -2.596 1.00 82.19 184 LEU A CA 1
ATOM 1435 C C . LEU A 1 184 ? 6.964 -12.758 -3.096 1.00 82.19 184 LEU A C 1
ATOM 1437 O O . LEU A 1 184 ? 5.849 -12.272 -2.939 1.00 82.19 184 LEU A O 1
ATOM 1441 N N . ALA A 1 185 ? 7.126 -13.956 -3.662 1.00 83.31 185 ALA A N 1
ATOM 1442 C CA . ALA A 1 185 ? 6.000 -14.764 -4.123 1.00 83.31 185 ALA A CA 1
ATOM 1443 C C . ALA A 1 185 ? 5.075 -15.152 -2.959 1.00 83.31 185 ALA A C 1
ATOM 1445 O O . ALA A 1 185 ? 3.855 -15.002 -3.052 1.00 83.31 185 ALA A O 1
ATOM 1446 N N . ILE A 1 186 ? 5.653 -15.585 -1.833 1.00 85.19 186 ILE A N 1
ATOM 1447 C CA . ILE A 1 186 ? 4.896 -15.921 -0.622 1.00 85.19 186 ILE A CA 1
ATOM 1448 C C . ILE A 1 186 ? 4.158 -14.689 -0.091 1.00 85.19 186 ILE A C 1
ATOM 1450 O O . ILE A 1 186 ? 2.967 -14.773 0.206 1.00 85.19 186 ILE A O 1
ATOM 1454 N N . SER A 1 187 ? 4.824 -13.536 0.010 1.00 83.69 187 SER A N 1
ATOM 1455 C CA . SER A 1 187 ? 4.194 -12.324 0.539 1.00 83.69 187 SER A CA 1
ATOM 1456 C C . SER A 1 187 ? 3.077 -11.802 -0.360 1.00 83.69 187 SER A C 1
ATOM 1458 O O . SER A 1 187 ? 2.034 -11.407 0.157 1.00 83.69 187 SER A O 1
ATOM 1460 N N . VAL A 1 188 ? 3.230 -11.882 -1.685 1.00 86.19 188 VAL A N 1
ATOM 1461 C CA . VAL A 1 188 ? 2.170 -11.547 -2.647 1.00 86.19 188 VAL A CA 1
ATOM 1462 C C . VAL A 1 188 ? 0.978 -12.494 -2.504 1.00 86.19 188 VAL A C 1
ATOM 1464 O O . VAL A 1 188 ? -0.157 -12.025 -2.451 1.00 86.19 188 VAL A O 1
ATOM 1467 N N . LEU A 1 189 ? 1.198 -13.807 -2.377 1.00 86.44 189 LEU A N 1
ATOM 1468 C CA . LEU A 1 189 ? 0.113 -14.776 -2.166 1.00 86.44 189 LEU A CA 1
ATOM 1469 C C . LEU A 1 189 ? -0.641 -14.513 -0.855 1.00 86.44 189 LEU A C 1
ATOM 1471 O O . LEU A 1 189 ? -1.872 -14.473 -0.844 1.00 86.44 189 LEU A O 1
ATOM 1475 N N . VAL A 1 190 ? 0.090 -14.280 0.237 1.00 83.69 190 VAL A N 1
ATOM 1476 C CA . VAL A 1 190 ? -0.488 -13.941 1.547 1.00 83.69 190 VAL A CA 1
ATOM 1477 C C . VAL A 1 190 ? -1.266 -12.624 1.480 1.00 83.69 190 VAL A C 1
ATOM 1479 O O . VAL A 1 190 ? -2.356 -12.518 2.041 1.00 83.69 190 VAL A O 1
ATOM 1482 N N . ALA A 1 191 ? -0.748 -11.629 0.764 1.00 84.56 191 ALA A N 1
ATOM 1483 C CA . ALA A 1 191 ? -1.401 -10.341 0.571 1.00 84.56 191 ALA A CA 1
ATOM 1484 C C . ALA A 1 191 ? -2.687 -10.444 -0.256 1.00 84.56 191 ALA A C 1
ATOM 1486 O O . ALA A 1 191 ? -3.701 -9.857 0.119 1.00 84.56 191 ALA A O 1
ATOM 1487 N N . LEU A 1 192 ? -2.666 -11.217 -1.346 1.00 84.75 192 LEU A N 1
ATOM 1488 C CA . LEU A 1 192 ? -3.848 -11.494 -2.162 1.00 84.75 192 LEU A CA 1
ATOM 1489 C C . LEU A 1 192 ? -4.913 -12.213 -1.340 1.00 84.75 192 LEU A C 1
ATOM 1491 O O . LEU A 1 192 ? -6.069 -11.803 -1.354 1.00 84.75 192 LEU A O 1
ATOM 1495 N N . TYR A 1 193 ? -4.523 -13.220 -0.558 1.00 81.31 193 TYR A N 1
ATOM 1496 C CA . TYR A 1 193 ? -5.437 -13.887 0.361 1.00 81.31 193 TYR A CA 1
ATOM 1497 C C . TYR A 1 193 ? -6.044 -12.896 1.373 1.00 81.31 193 TYR A C 1
ATOM 1499 O O . TYR A 1 193 ? -7.265 -12.839 1.533 1.00 81.31 193 TYR A O 1
ATOM 1507 N N . GLY A 1 194 ? -5.216 -12.052 1.999 1.00 74.75 194 GLY A N 1
ATOM 1508 C CA . GLY A 1 194 ? -5.673 -11.014 2.927 1.00 74.75 194 GLY A CA 1
ATOM 1509 C C . GLY A 1 194 ? -6.597 -9.974 2.281 1.00 74.75 194 GLY A C 1
ATOM 1510 O O . GLY A 1 194 ? -7.472 -9.428 2.951 1.00 74.75 194 GLY A O 1
ATOM 1511 N N . LEU A 1 195 ? -6.460 -9.714 0.977 1.00 75.44 195 LEU A N 1
ATOM 1512 C CA . LEU A 1 195 ? -7.323 -8.789 0.238 1.00 75.44 195 LEU A CA 1
ATOM 1513 C C . LEU A 1 195 ? -8.770 -9.300 0.121 1.00 75.44 195 LEU A C 1
ATOM 1515 O O . LEU A 1 195 ? -9.696 -8.478 0.100 1.00 75.44 195 LEU A O 1
ATOM 1519 N N . PHE A 1 196 ? -8.953 -10.623 0.032 1.00 73.62 196 PHE A N 1
ATOM 1520 C CA . PHE A 1 196 ? -10.260 -11.282 -0.050 1.00 73.62 196 PHE A CA 1
ATOM 1521 C C . PHE A 1 196 ? -10.843 -11.601 1.329 1.00 73.62 196 PHE A C 1
ATOM 1523 O O . PHE A 1 196 ? -12.033 -11.374 1.541 1.00 73.62 196 PHE A O 1
ATOM 1530 N N . ASP A 1 197 ? -10.018 -12.051 2.278 1.00 69.75 197 ASP A N 1
ATOM 1531 C CA . ASP A 1 197 ? -10.430 -12.266 3.668 1.00 69.75 197 ASP A CA 1
ATOM 1532 C C . ASP A 1 197 ? -9.542 -11.474 4.646 1.00 69.75 197 ASP A C 1
ATOM 1534 O O . ASP A 1 197 ? -8.637 -12.028 5.280 1.00 69.75 197 ASP A O 1
ATOM 1538 N N . PRO A 1 198 ? -9.824 -10.171 4.843 1.00 58.66 198 PRO A N 1
ATOM 1539 C CA . PRO A 1 198 ? -9.084 -9.347 5.796 1.00 58.66 198 P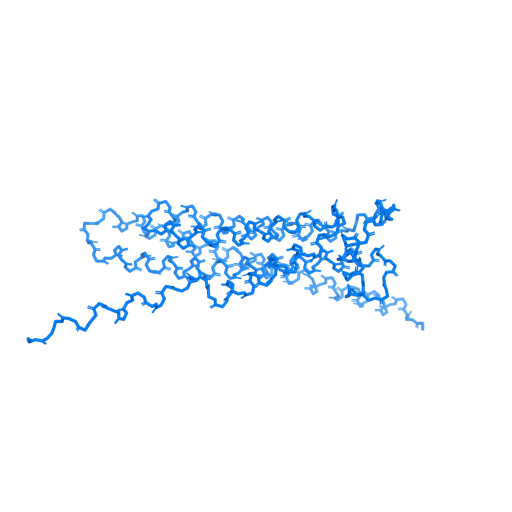RO A CA 1
ATOM 1540 C C . PRO A 1 198 ? -9.348 -9.753 7.259 1.00 58.66 198 PRO A C 1
ATOM 1542 O O . PRO A 1 198 ? -8.732 -9.208 8.175 1.00 58.66 198 PRO A O 1
ATOM 1545 N N . GLY A 1 199 ? -10.287 -10.675 7.511 1.00 57.78 199 GLY A N 1
ATOM 1546 C CA . GLY A 1 199 ? -10.590 -11.216 8.832 1.00 57.78 199 GLY A CA 1
ATOM 1547 C C . GLY A 1 199 ? -9.894 -12.541 9.145 1.00 57.78 199 GLY A C 1
ATOM 1548 O O . GLY A 1 199 ? -9.811 -12.882 10.331 1.00 57.78 199 GLY A O 1
ATOM 1549 N N . LEU A 1 200 ? -9.397 -13.269 8.132 1.00 54.56 200 LEU A N 1
ATOM 1550 C CA . LEU A 1 200 ? -8.943 -14.659 8.261 1.00 54.56 200 LEU A CA 1
ATOM 1551 C C . LEU A 1 200 ? -9.948 -15.459 9.117 1.00 54.56 200 LEU A C 1
ATOM 1553 O O . LEU A 1 200 ? -9.623 -15.885 10.232 1.00 54.56 200 LEU A O 1
ATOM 1557 N N . GLY A 1 201 ? -11.194 -15.571 8.641 1.00 48.50 201 GLY A N 1
ATOM 1558 C CA . GLY A 1 201 ? -12.184 -16.496 9.199 1.00 48.50 201 GLY A CA 1
ATOM 1559 C C . GLY A 1 201 ? -12.993 -16.039 10.421 1.00 48.50 201 GLY A C 1
ATOM 1560 O O . GLY A 1 201 ? -13.329 -16.869 11.263 1.00 48.50 201 GLY A O 1
ATOM 1561 N N . ARG A 1 202 ? -13.392 -14.763 10.543 1.00 46.38 202 ARG A N 1
ATOM 1562 C CA . ARG A 1 202 ? -14.335 -14.352 11.617 1.00 46.38 202 ARG A CA 1
ATOM 1563 C C . ARG A 1 202 ? -15.813 -14.683 11.331 1.00 46.38 202 ARG A C 1
ATOM 1565 O O . ARG A 1 202 ? -16.665 -14.335 12.138 1.00 46.38 202 ARG A O 1
ATOM 1572 N N . TRP A 1 203 ? -16.130 -15.355 10.222 1.00 40.50 203 TRP A N 1
ATOM 1573 C CA . TRP A 1 203 ? -17.521 -15.627 9.830 1.00 40.50 203 TRP A CA 1
ATOM 1574 C C . TRP A 1 203 ? -18.110 -16.930 10.403 1.00 40.50 203 TRP A C 1
ATOM 1576 O O . TRP A 1 203 ? -19.300 -17.157 10.266 1.00 40.50 203 TRP A O 1
ATOM 1586 N N . ARG A 1 204 ? -17.327 -17.778 11.091 1.00 42.78 204 ARG A N 1
ATOM 1587 C CA . ARG A 1 204 ? -17.815 -19.093 11.571 1.00 42.78 204 ARG A CA 1
ATOM 1588 C C . ARG A 1 204 ? -18.098 -19.220 13.069 1.00 42.78 204 ARG A C 1
ATOM 1590 O O . ARG A 1 204 ? -18.580 -20.261 13.496 1.00 42.78 204 ARG A O 1
ATOM 1597 N N . ALA A 1 205 ? -17.823 -18.194 13.873 1.00 41.72 205 ALA A N 1
ATOM 1598 C CA . ALA A 1 205 ? -18.077 -18.260 15.318 1.00 41.72 205 ALA A CA 1
ATOM 1599 C C . ALA A 1 205 ? -19.494 -17.805 15.718 1.00 41.72 205 ALA A C 1
ATOM 1601 O O . ALA A 1 205 ? -19.916 -18.070 16.838 1.00 41.72 205 ALA A O 1
ATOM 1602 N N . SER A 1 206 ? -20.236 -17.150 14.819 1.00 44.88 206 SER A N 1
ATOM 1603 C CA . SER A 1 206 ? -21.562 -16.594 15.132 1.00 44.88 206 SER A CA 1
ATOM 1604 C C . SER A 1 206 ? -22.722 -17.565 14.870 1.00 44.88 206 SER A C 1
ATOM 1606 O O . SER A 1 206 ? -23.806 -17.358 15.399 1.00 44.88 206 SER A O 1
ATOM 1608 N N . GLU A 1 207 ? -22.510 -18.640 14.103 1.00 42.38 207 GLU A N 1
ATOM 1609 C CA . GLU A 1 207 ? -23.561 -19.622 13.767 1.00 42.38 207 GLU A CA 1
ATOM 1610 C C . GLU A 1 207 ? -23.711 -20.761 14.791 1.00 42.38 207 GLU A C 1
ATOM 1612 O O . GLU A 1 207 ? -24.702 -21.482 14.766 1.00 42.38 207 GLU A O 1
ATOM 1617 N N . LEU A 1 208 ? -22.774 -20.913 15.734 1.00 44.59 208 LEU A N 1
ATOM 1618 C CA . LEU A 1 208 ? -22.834 -21.965 16.763 1.00 44.59 208 LEU A CA 1
ATOM 1619 C C . LEU A 1 208 ? -23.528 -21.536 18.067 1.00 44.59 208 LEU A C 1
ATOM 1621 O O . LEU A 1 208 ? -23.747 -22.377 18.933 1.00 44.59 208 LEU A O 1
ATOM 1625 N N . GLY A 1 209 ? -23.896 -20.259 18.213 1.00 40.53 209 GLY A N 1
ATOM 1626 C CA . GLY A 1 209 ? -24.549 -19.736 19.421 1.00 40.53 209 GLY A CA 1
ATOM 1627 C C . GLY A 1 209 ? -26.081 -19.692 19.383 1.00 40.53 209 GLY A C 1
ATOM 1628 O O . GLY A 1 209 ? -26.690 -19.462 20.420 1.00 40.53 209 GLY A O 1
ATOM 1629 N N . ASN A 1 210 ? -26.715 -19.903 18.222 1.00 44.31 210 ASN A N 1
ATOM 1630 C CA . ASN A 1 210 ? -28.154 -19.643 18.051 1.00 44.31 210 ASN A CA 1
ATOM 1631 C C . ASN A 1 210 ? -29.050 -20.900 18.073 1.00 44.31 210 ASN A C 1
ATOM 1633 O O . ASN A 1 210 ? -30.260 -20.788 17.922 1.00 44.31 210 ASN A O 1
ATOM 1637 N N . ASN A 1 211 ? -28.483 -22.095 18.280 1.00 46.88 211 ASN A N 1
ATOM 1638 C CA . ASN A 1 211 ? -29.236 -23.360 18.243 1.00 46.88 211 ASN A CA 1
ATOM 1639 C C . ASN A 1 211 ? -29.420 -24.032 19.618 1.00 46.88 211 ASN A C 1
ATOM 1641 O O . ASN A 1 211 ? -29.697 -25.227 19.670 1.00 46.88 211 ASN A O 1
ATOM 1645 N N . GLN A 1 212 ? -29.274 -23.310 20.736 1.00 47.78 212 GLN A N 1
ATOM 1646 C CA . GLN A 1 212 ? -29.468 -23.890 22.080 1.00 47.78 212 GLN A CA 1
ATOM 1647 C C . GLN A 1 212 ? -30.489 -23.172 22.974 1.00 47.78 212 GLN A C 1
ATOM 1649 O O . GLN A 1 212 ? -30.486 -23.368 24.185 1.00 47.78 212 GLN A O 1
ATOM 1654 N N . SER A 1 213 ? -31.419 -22.397 22.414 1.00 49.22 213 SER A N 1
ATOM 1655 C CA . SER A 1 213 ? -32.506 -21.827 23.221 1.00 49.22 213 SER A CA 1
ATOM 1656 C C . SER A 1 213 ? -33.850 -21.803 22.499 1.00 49.22 213 SER A C 1
ATOM 1658 O O . SER A 1 213 ? -34.357 -20.727 22.200 1.00 49.22 213 SER A O 1
ATOM 1660 N N . VAL A 1 214 ? -34.446 -22.974 22.256 1.00 45.81 214 VAL A N 1
ATOM 1661 C CA . VAL A 1 214 ? -35.912 -23.112 22.216 1.00 45.81 214 VAL A CA 1
ATOM 1662 C C . VAL A 1 214 ? -36.307 -24.501 22.740 1.00 45.81 214 VAL A C 1
ATOM 1664 O O . VAL A 1 214 ? -35.965 -25.502 22.116 1.00 45.81 214 VAL A O 1
ATOM 1667 N N . SER A 1 215 ? -37.059 -24.472 23.849 1.00 42.72 215 SER A N 1
ATOM 1668 C CA . SER A 1 215 ? -37.823 -25.539 24.530 1.00 42.72 215 SER A CA 1
ATOM 1669 C C . SER A 1 215 ? -37.072 -26.615 25.313 1.00 42.72 215 SER A C 1
ATOM 1671 O O . SER A 1 215 ? -36.421 -27.488 24.707 1.00 42.72 215 SER A O 1
#

Secondary structure (DSSP, 8-state):
---HHHHHHHHHHHHHHHHHHHHHHHHHHHHHHHHHHHHHHHHHHHTTS--HHHHHHHHHHHHHHHHHHHHHHHHHHHHHHHHHHHHHHHHS--SSHHHHHHHHHHHHHHT------------THHHHHHHHHHHHHHHHHHHHHHHHTTSS-HHHHHHHHHHHHHHHHHHHHTTTSTTHHHHHHHHHHHHHHHHH-TTSSTTSSSSSSSSS---